Protein AF-A0A2V8QBK8-F1 (afdb_monomer_lite)

pLDDT: mean 81.09, std 15.2, range [35.91, 97.88]

Sequence (188 aa):
MCRGRRRTEVSLLIQENKNLERNARGNDPAGTRDPNLDTVDGRSAALEKSAQSAQKSPSKTVDSFAYAAKIHNASKQVIEIVFWEYQFIDTANPTNVTRRQFLCGVNLKPDKDKELQAFSLSGPTDSVGAASLATSASPFQEKVVINRVEFADGKSWMRKDWNAGEIKTAYQRAMATPWSPNEMCRAL

Radius of gyration: 31.24 Å; chains: 1; bounding box: 76×77×63 Å

Foldseek 3Di:
DDDPPDPPVVVVVVVVVVVVVVVVVVPDPPPDDDVCCVDPVNVVVVVVVVVVVVVP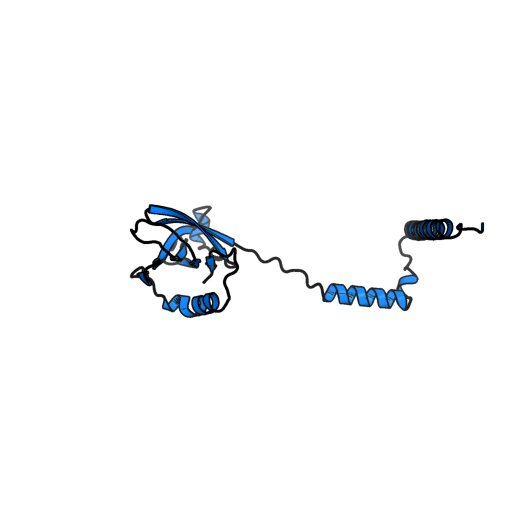DPPPDQDKDKDKDKDFAQDQFWWQKWKKWKWWAQPVHRVDIDIWIKIFGDGAHHGDIDMDMEMDSDDPDPDHDPVLVVPDPRRTDIDMGTAKIATPVRDMDGDPPDDCVVCVVVVVVVVVDDADPPHGMDID

Secondary structure (DSSP, 8-state):
-----SSHHHHHHHHHHHHHHHHHHHSSPTT---GGGGSHHHHHHHHHHHHHHHHS--------EEEEEEEE--SSS-EEEEEEEEEEEESS-TT-EEEEEEEEEEEE-TT-EEEEEEEES--S-S---HHHHTT-S--EEEEEEEEEEEETTS-EEE-TT--GGGGHHHHHHHHHSPPPTT--EEE-

Structure (mmCIF, N/CA/C/O backbone):
data_AF-A0A2V8QBK8-F1
#
_entry.id   AF-A0A2V8QBK8-F1
#
loop_
_atom_site.group_PDB
_atom_site.id
_atom_site.type_symbol
_atom_site.label_atom_id
_atom_site.label_alt_id
_atom_site.label_comp_id
_atom_site.label_asym_id
_atom_site.label_entity_id
_atom_site.label_seq_id
_atom_site.pdbx_PDB_ins_code
_atom_site.Cartn_x
_atom_site.Cartn_y
_atom_site.Cartn_z
_atom_site.occupancy
_atom_site.B_iso_or_equiv
_atom_site.auth_seq_id
_atom_site.auth_comp_id
_atom_site.auth_asym_id
_atom_site.auth_atom_id
_atom_site.pdbx_PDB_model_num
ATOM 1 N N . MET A 1 1 ? 59.254 -54.120 -5.694 1.00 39.06 1 MET A N 1
ATOM 2 C CA . MET A 1 1 ? 59.525 -52.688 -5.966 1.00 39.06 1 MET A CA 1
ATOM 3 C C . MET A 1 1 ? 59.459 -52.444 -7.474 1.00 39.06 1 MET A C 1
ATOM 5 O O . MET A 1 1 ? 60.426 -52.742 -8.157 1.00 39.06 1 MET A O 1
ATOM 9 N N . CYS A 1 2 ? 58.340 -51.939 -8.015 1.00 35.91 2 CYS A N 1
ATOM 10 C CA . CYS A 1 2 ? 58.253 -51.507 -9.420 1.00 35.91 2 CYS A CA 1
ATOM 11 C C . CYS A 1 2 ? 57.413 -50.222 -9.572 1.00 35.91 2 CYS A C 1
ATOM 13 O O . CYS A 1 2 ? 56.202 -50.233 -9.401 1.00 35.91 2 CYS A O 1
ATOM 15 N N . ARG A 1 3 ? 58.123 -49.133 -9.905 1.00 38.44 3 ARG A N 1
ATOM 16 C CA . ARG A 1 3 ? 57.783 -47.975 -10.763 1.00 38.44 3 ARG A CA 1
ATOM 17 C C . ARG A 1 3 ? 56.346 -47.410 -10.755 1.00 38.44 3 ARG A C 1
ATOM 19 O O . ARG A 1 3 ? 55.524 -47.769 -11.590 1.00 38.44 3 ARG A O 1
ATOM 26 N N . GLY A 1 4 ? 56.148 -46.347 -9.970 1.00 47.47 4 GLY A N 1
ATOM 27 C CA . GLY A 1 4 ? 55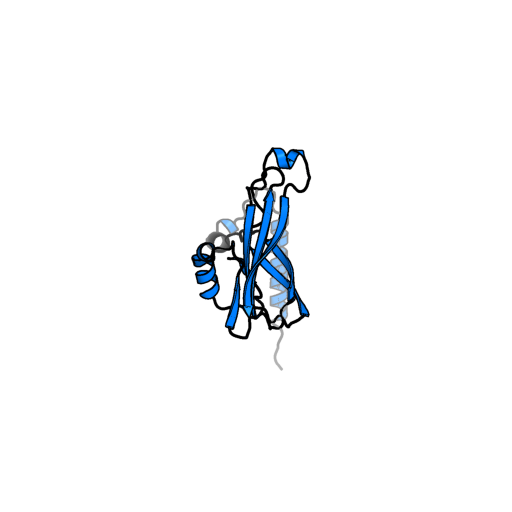.075 -45.351 -10.121 1.00 47.47 4 GLY A CA 1
ATOM 28 C C . GLY A 1 4 ? 55.598 -44.003 -10.642 1.00 47.47 4 GLY A C 1
ATOM 29 O O . GLY A 1 4 ? 55.629 -43.028 -9.902 1.00 47.47 4 GLY A O 1
ATOM 30 N N . ARG A 1 5 ? 56.048 -43.935 -11.903 1.00 48.62 5 ARG A N 1
ATOM 31 C CA . ARG A 1 5 ? 56.626 -42.710 -12.499 1.00 48.62 5 ARG A CA 1
ATOM 32 C C . ARG A 1 5 ? 56.102 -42.482 -13.926 1.00 48.62 5 ARG A C 1
ATOM 34 O O . ARG A 1 5 ? 56.851 -42.604 -14.880 1.00 48.62 5 ARG A O 1
ATOM 41 N N . ARG A 1 6 ? 54.785 -42.275 -14.079 1.00 49.22 6 ARG A N 1
ATOM 42 C CA . ARG A 1 6 ? 54.147 -41.988 -15.389 1.00 49.22 6 ARG A CA 1
ATOM 43 C C . ARG A 1 6 ? 53.006 -40.953 -15.381 1.00 49.22 6 ARG A C 1
ATOM 45 O O . ARG A 1 6 ? 52.521 -40.611 -16.449 1.00 49.22 6 ARG A O 1
ATOM 52 N N . ARG A 1 7 ? 52.561 -40.434 -14.225 1.00 46.03 7 ARG A N 1
ATOM 53 C CA . ARG A 1 7 ? 51.452 -39.446 -14.168 1.00 46.03 7 ARG A CA 1
ATOM 54 C C . ARG A 1 7 ? 51.896 -37.982 -14.253 1.00 46.03 7 ARG A C 1
ATOM 56 O O . ARG A 1 7 ? 51.128 -37.159 -14.733 1.00 46.03 7 ARG A O 1
ATOM 63 N N . THR A 1 8 ? 53.108 -37.653 -13.816 1.00 45.94 8 THR A N 1
ATOM 64 C CA . THR A 1 8 ? 53.562 -36.256 -13.697 1.00 45.94 8 THR A CA 1
ATOM 65 C C . THR A 1 8 ? 54.050 -35.665 -15.024 1.00 45.94 8 THR A C 1
ATOM 67 O O . THR A 1 8 ? 53.779 -34.504 -15.303 1.00 45.94 8 THR A O 1
ATOM 70 N N . GLU A 1 9 ? 54.693 -36.468 -15.879 1.00 46.28 9 GLU A N 1
ATOM 71 C CA . GLU A 1 9 ? 55.182 -36.019 -17.197 1.00 46.28 9 GLU A CA 1
ATOM 72 C C . GLU A 1 9 ? 54.034 -35.687 -18.160 1.00 46.28 9 GLU A C 1
ATOM 74 O O . GLU A 1 9 ? 54.078 -34.673 -18.847 1.00 46.28 9 GLU A O 1
ATOM 79 N N . VAL A 1 10 ? 52.954 -36.477 -18.154 1.00 52.19 10 VAL A N 1
ATOM 80 C CA . VAL A 1 10 ? 51.800 -36.260 -19.046 1.00 52.19 10 VAL A CA 1
ATOM 81 C C . VAL A 1 10 ? 51.081 -34.941 -18.729 1.00 52.19 10 VAL A C 1
ATOM 83 O O . VAL A 1 10 ? 50.635 -34.249 -19.638 1.00 52.19 10 VAL A O 1
ATOM 86 N N . SER A 1 11 ? 50.999 -34.551 -17.453 1.00 53.44 11 SER A N 1
ATOM 87 C CA . SER A 1 11 ? 50.337 -33.303 -17.045 1.00 53.44 11 SER A CA 1
ATOM 88 C C . SER A 1 11 ? 51.126 -32.052 -17.443 1.00 53.44 11 SER A C 1
ATOM 90 O O . SER A 1 11 ? 50.515 -31.053 -17.819 1.00 53.44 11 SER A O 1
ATOM 92 N N . LEU A 1 12 ? 52.461 -32.103 -17.375 1.00 53.47 12 LEU A N 1
ATOM 93 C CA . LEU A 1 12 ? 53.329 -31.000 -17.798 1.00 53.47 12 LEU A CA 1
ATOM 94 C C . LEU A 1 12 ? 53.314 -30.839 -19.321 1.00 53.47 12 LEU A C 1
ATOM 96 O O . LEU A 1 12 ? 53.123 -29.725 -19.800 1.00 53.47 12 LEU A O 1
ATOM 100 N N . LEU A 1 13 ? 53.361 -31.950 -20.065 1.00 55.16 13 LEU A N 1
ATOM 101 C CA . LEU A 1 13 ? 53.233 -31.947 -21.527 1.00 55.16 13 LEU A CA 1
ATOM 102 C C . LEU A 1 13 ? 51.897 -31.340 -21.991 1.00 55.16 13 LEU A C 1
ATOM 104 O O . LEU A 1 13 ? 51.859 -30.560 -22.939 1.00 55.16 13 LEU A O 1
ATOM 108 N N . ILE A 1 14 ? 50.789 -31.635 -21.301 1.00 57.47 14 ILE A N 1
ATOM 109 C CA . ILE A 1 14 ? 49.473 -31.046 -21.611 1.00 57.47 14 ILE A CA 1
ATOM 110 C C . ILE A 1 14 ? 49.455 -29.532 -21.349 1.00 57.47 14 ILE A C 1
ATOM 112 O O . ILE A 1 14 ? 48.787 -28.785 -22.066 1.00 57.47 14 ILE A O 1
ATOM 116 N N . GLN A 1 15 ? 50.154 -29.064 -20.317 1.00 59.34 15 GLN A N 1
ATOM 117 C CA . GLN A 1 15 ? 50.165 -27.655 -19.934 1.00 59.34 15 GLN A CA 1
ATOM 118 C C . GLN A 1 15 ? 51.098 -26.825 -20.830 1.00 59.34 15 GLN A C 1
ATOM 120 O O . GLN A 1 15 ? 50.724 -25.726 -21.239 1.00 59.34 15 GLN A O 1
ATOM 125 N N . GLU A 1 16 ? 52.253 -27.373 -21.213 1.00 58.59 16 GLU A N 1
ATOM 126 C CA . GLU A 1 16 ? 53.153 -26.781 -22.210 1.00 58.59 16 GLU A CA 1
ATOM 127 C C . GLU A 1 16 ? 52.500 -26.701 -23.594 1.00 58.59 16 GLU A C 1
ATOM 129 O O . GLU A 1 16 ? 52.534 -25.637 -24.211 1.00 58.59 16 GLU A O 1
ATOM 134 N N . ASN A 1 17 ? 51.806 -27.755 -24.039 1.00 62.12 17 ASN A N 1
ATOM 135 C CA . ASN A 1 17 ? 51.078 -27.745 -25.314 1.00 62.12 17 ASN A CA 1
ATOM 136 C C . ASN A 1 17 ? 49.980 -26.669 -25.347 1.00 62.12 17 ASN A C 1
ATOM 138 O O . ASN A 1 17 ? 49.861 -25.928 -26.321 1.00 62.12 17 ASN A O 1
ATOM 142 N N . LYS A 1 18 ? 49.228 -26.499 -24.251 1.00 59.69 18 LYS A N 1
ATOM 143 C CA . LYS A 1 18 ? 48.214 -25.433 -24.133 1.00 59.69 18 LYS A CA 1
ATOM 144 C C . LYS A 1 18 ? 48.815 -24.027 -24.182 1.00 59.69 18 LYS A C 1
ATOM 146 O O . LYS A 1 18 ? 48.176 -23.106 -24.691 1.00 59.69 18 LYS A O 1
ATOM 151 N N . ASN A 1 19 ? 50.017 -23.848 -23.639 1.00 65.31 19 ASN A N 1
ATOM 152 C CA . ASN A 1 19 ? 50.718 -22.567 -23.668 1.00 65.31 19 ASN A CA 1
ATOM 153 C C . ASN A 1 19 ? 51.293 -22.272 -25.063 1.00 65.31 19 ASN A C 1
ATOM 155 O O . ASN A 1 19 ? 51.196 -21.138 -25.527 1.00 65.31 19 ASN A O 1
ATOM 159 N N . LEU A 1 20 ? 51.812 -23.289 -25.759 1.00 61.25 20 LEU A N 1
ATOM 160 C CA . LEU A 1 20 ? 52.266 -23.196 -27.151 1.00 61.25 20 LEU A CA 1
ATOM 161 C C . LEU A 1 20 ? 51.132 -22.795 -28.098 1.00 61.25 20 LEU A C 1
ATOM 163 O O . LEU A 1 20 ? 51.283 -21.846 -28.863 1.00 61.25 20 LEU A O 1
ATOM 167 N N . GLU A 1 21 ? 49.972 -23.443 -27.995 1.00 61.94 21 GLU A N 1
ATOM 168 C CA . GLU A 1 21 ? 48.800 -23.104 -28.810 1.00 61.94 21 GLU A CA 1
ATOM 169 C C . GLU A 1 21 ? 48.289 -21.682 -28.548 1.00 61.94 21 GLU A C 1
ATOM 171 O O . GLU A 1 21 ? 47.834 -21.000 -29.466 1.00 61.94 21 GLU A O 1
ATOM 176 N N . ARG A 1 22 ? 48.358 -21.212 -27.296 1.00 61.47 22 ARG A N 1
ATOM 177 C CA . ARG A 1 22 ? 47.945 -19.851 -26.929 1.00 61.47 22 ARG A CA 1
ATOM 178 C C . ARG A 1 22 ? 48.927 -18.800 -27.457 1.00 61.47 22 ARG A C 1
ATOM 180 O O . ARG A 1 22 ? 48.489 -17.758 -27.934 1.00 61.47 22 ARG A O 1
ATOM 187 N N . ASN A 1 23 ? 50.226 -19.091 -27.410 1.00 64.19 23 ASN A N 1
ATOM 188 C CA . ASN A 1 23 ? 51.272 -18.221 -27.949 1.00 64.19 23 ASN A CA 1
ATOM 189 C C . ASN A 1 23 ? 51.265 -18.186 -29.486 1.00 64.19 23 ASN A C 1
ATOM 191 O O . ASN A 1 23 ? 51.548 -17.139 -30.060 1.00 64.19 23 ASN A O 1
ATOM 195 N N . ALA A 1 24 ? 50.899 -19.286 -30.153 1.00 61.47 24 ALA A N 1
ATOM 196 C CA . ALA A 1 24 ? 50.725 -19.321 -31.605 1.00 61.47 24 ALA A CA 1
ATOM 197 C C . ALA A 1 24 ? 49.591 -18.383 -32.058 1.00 61.47 24 ALA A C 1
ATOM 199 O O . ALA A 1 24 ? 49.820 -17.523 -32.900 1.00 61.47 24 ALA A O 1
ATOM 200 N N . ARG A 1 25 ? 48.424 -18.439 -31.397 1.00 60.84 25 ARG A N 1
ATOM 201 C CA . ARG A 1 25 ? 47.282 -17.543 -31.685 1.00 60.84 25 ARG A CA 1
ATOM 202 C C . ARG A 1 25 ? 47.579 -16.063 -31.429 1.00 60.84 25 ARG A C 1
ATOM 204 O O . ARG A 1 25 ? 46.962 -15.199 -32.038 1.00 60.84 25 ARG A O 1
ATOM 211 N N . GLY A 1 26 ? 48.488 -15.760 -30.499 1.00 60.41 26 GLY A N 1
ATOM 212 C CA . GLY A 1 26 ? 48.906 -14.387 -30.197 1.00 60.41 26 GLY A CA 1
ATOM 213 C C . GLY A 1 26 ? 49.838 -13.774 -31.246 1.00 60.41 26 GLY A C 1
ATOM 214 O O . GLY A 1 26 ? 49.946 -12.553 -31.307 1.00 60.41 26 GLY A O 1
ATOM 215 N N . ASN A 1 27 ? 50.486 -14.608 -32.064 1.00 61.78 27 ASN A N 1
ATOM 216 C CA . ASN A 1 27 ? 51.440 -14.193 -33.094 1.00 61.78 27 ASN A CA 1
ATOM 217 C C . ASN A 1 27 ? 50.878 -14.299 -34.521 1.00 61.78 27 ASN A C 1
ATOM 219 O O . ASN A 1 27 ? 51.603 -14.02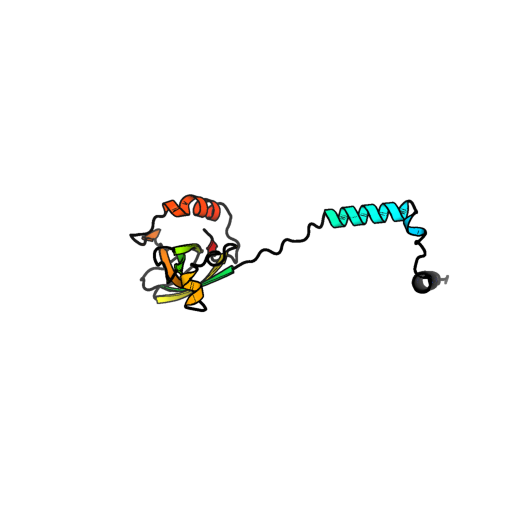3 -35.478 1.00 61.78 27 ASN A O 1
ATOM 223 N N . ASP A 1 28 ? 49.610 -14.687 -34.678 1.00 60.72 28 ASP A N 1
ATOM 224 C CA . ASP A 1 28 ? 48.972 -14.739 -35.989 1.00 60.72 28 ASP A CA 1
ATOM 225 C C . ASP A 1 28 ? 48.779 -13.316 -36.550 1.00 60.72 28 ASP A C 1
ATOM 227 O O . ASP A 1 28 ? 48.283 -12.426 -35.848 1.00 60.72 28 ASP A O 1
ATOM 231 N N . PRO A 1 29 ? 49.150 -13.064 -37.819 1.00 64.94 29 PRO A N 1
ATOM 232 C CA . PRO A 1 29 ? 48.964 -11.760 -38.430 1.00 64.94 29 PRO A CA 1
ATOM 233 C C . PRO A 1 29 ? 47.470 -11.431 -38.538 1.00 64.94 29 PRO A C 1
ATOM 235 O O . PRO A 1 29 ? 46.644 -12.281 -38.897 1.00 64.94 29 PRO A O 1
ATOM 238 N N . ALA A 1 30 ? 47.129 -10.176 -38.236 1.00 58.34 30 ALA A N 1
ATOM 239 C CA . ALA A 1 30 ? 45.759 -9.681 -38.277 1.00 58.34 30 ALA A CA 1
ATOM 240 C C . ALA A 1 30 ? 45.122 -9.953 -39.654 1.00 58.34 30 ALA A C 1
ATOM 242 O O . ALA A 1 30 ? 45.622 -9.491 -40.677 1.00 58.34 30 ALA A O 1
ATOM 243 N N . GLY A 1 31 ? 44.018 -10.708 -39.668 1.00 62.47 31 GLY A N 1
ATOM 244 C CA . GLY A 1 31 ? 43.276 -11.073 -40.884 1.00 62.47 31 GLY A CA 1
ATOM 245 C C . GLY A 1 31 ? 43.331 -12.556 -41.267 1.00 62.47 31 GLY A C 1
ATOM 246 O O . GLY A 1 31 ? 42.598 -12.970 -42.164 1.00 62.47 31 GLY A O 1
ATOM 247 N N . THR A 1 32 ? 44.132 -13.376 -40.581 1.00 67.25 32 THR A N 1
ATOM 248 C CA . THR A 1 32 ? 44.172 -14.827 -40.829 1.00 67.25 32 THR A CA 1
ATOM 249 C C . THR A 1 32 ? 42.961 -15.509 -40.188 1.00 67.25 32 THR A C 1
ATOM 251 O O . THR A 1 32 ? 42.731 -15.398 -38.985 1.00 67.25 32 THR A O 1
ATOM 254 N N . ARG A 1 33 ? 42.146 -16.192 -40.999 1.00 66.44 33 ARG A N 1
ATOM 255 C CA . ARG A 1 33 ? 40.974 -16.951 -40.537 1.00 66.44 33 ARG A CA 1
ATOM 256 C C . ARG A 1 33 ? 41.442 -18.223 -39.827 1.00 66.44 33 ARG A C 1
ATOM 258 O O . ARG A 1 33 ? 42.184 -18.999 -40.420 1.00 66.44 33 ARG A O 1
ATOM 265 N N . ASP A 1 34 ? 41.001 -18.433 -38.586 1.00 66.94 34 ASP A N 1
ATOM 266 C CA . ASP A 1 34 ? 41.361 -19.619 -37.796 1.00 66.94 34 ASP A CA 1
ATOM 267 C C . ASP A 1 34 ? 40.836 -20.895 -38.490 1.00 66.94 34 ASP A C 1
ATOM 269 O O . ASP A 1 34 ? 39.617 -21.063 -38.609 1.00 66.94 34 ASP A O 1
ATOM 273 N N . PRO A 1 35 ? 41.718 -21.802 -38.950 1.00 68.88 35 PRO A N 1
ATOM 274 C CA . PRO A 1 35 ? 41.317 -23.011 -39.665 1.00 68.88 35 PRO A CA 1
ATOM 275 C C . PRO A 1 35 ? 40.473 -23.960 -38.803 1.00 68.88 35 PRO A C 1
ATOM 277 O O . PRO A 1 35 ? 39.700 -24.752 -39.345 1.00 68.88 35 PRO A O 1
ATOM 280 N N . ASN A 1 36 ? 40.536 -23.854 -37.470 1.00 69.50 36 ASN A N 1
ATOM 281 C CA . ASN A 1 36 ? 39.700 -24.656 -36.578 1.00 69.50 36 ASN A CA 1
ATOM 282 C C . ASN A 1 36 ? 38.220 -24.271 -36.657 1.00 69.50 36 ASN A C 1
ATOM 284 O O . ASN A 1 36 ? 37.370 -25.108 -36.360 1.00 69.50 36 ASN A O 1
ATOM 288 N N . LEU A 1 37 ? 37.888 -23.055 -37.108 1.00 66.56 37 LEU A N 1
ATOM 289 C CA . LEU A 1 37 ? 36.501 -22.614 -37.298 1.00 66.56 37 LEU A CA 1
ATOM 290 C C . LEU A 1 37 ? 35.806 -23.316 -38.473 1.00 66.56 37 LEU A C 1
ATOM 292 O O . LEU A 1 37 ? 34.578 -23.391 -38.500 1.00 66.56 37 LEU A O 1
ATOM 296 N N . ASP A 1 38 ? 36.570 -23.843 -39.432 1.00 75.38 38 ASP A N 1
ATOM 297 C CA . ASP A 1 38 ? 36.034 -24.528 -40.611 1.00 75.38 38 ASP A CA 1
ATOM 298 C C . ASP A 1 38 ? 35.979 -26.059 -40.455 1.00 75.38 38 ASP A C 1
ATOM 300 O O . ASP A 1 38 ? 35.411 -26.745 -41.308 1.00 75.38 38 ASP A O 1
ATOM 304 N N . THR A 1 39 ? 36.484 -26.594 -39.339 1.00 81.38 39 THR A N 1
ATOM 305 C CA . THR A 1 39 ? 36.343 -28.013 -38.980 1.00 81.38 39 THR A CA 1
ATOM 306 C C . THR A 1 39 ? 34.907 -28.352 -38.567 1.00 81.38 39 THR A C 1
ATOM 308 O O . THR A 1 39 ? 34.150 -27.495 -38.103 1.00 81.38 39 THR A O 1
ATOM 311 N N . VAL A 1 40 ? 34.516 -29.624 -38.710 1.00 79.69 40 VAL A N 1
ATOM 312 C CA . VAL A 1 40 ? 33.200 -30.117 -38.256 1.00 79.69 40 VAL A CA 1
ATOM 313 C C . VAL A 1 40 ? 33.014 -29.864 -36.758 1.00 79.69 40 VAL A C 1
ATOM 315 O O . VAL A 1 40 ? 31.946 -29.413 -36.341 1.00 79.69 40 VAL A O 1
ATOM 318 N N . ASP A 1 41 ? 34.067 -30.068 -35.969 1.00 81.81 41 ASP A N 1
ATOM 319 C CA . ASP A 1 41 ? 34.051 -29.846 -34.523 1.00 81.81 41 ASP A CA 1
ATOM 320 C C . ASP A 1 41 ? 33.918 -28.358 -34.178 1.00 81.81 41 ASP A C 1
ATOM 322 O O . ASP A 1 41 ? 33.097 -27.991 -33.339 1.00 81.81 41 ASP A O 1
ATOM 326 N N . GLY A 1 42 ? 34.645 -27.475 -34.873 1.00 81.50 42 GLY A N 1
ATOM 327 C CA . GLY A 1 42 ? 34.541 -26.025 -34.683 1.00 81.50 42 GLY A CA 1
ATOM 328 C C . GLY A 1 42 ? 33.160 -25.474 -35.033 1.00 81.50 42 GLY A C 1
ATOM 329 O O . GLY A 1 42 ? 32.609 -24.654 -34.295 1.00 81.50 42 GLY A O 1
ATOM 330 N N . ARG A 1 43 ? 32.548 -25.980 -36.110 1.00 81.25 43 ARG A N 1
ATOM 331 C CA . ARG A 1 43 ? 31.172 -25.628 -36.493 1.00 81.25 43 ARG A CA 1
ATOM 332 C C . ARG A 1 43 ? 30.153 -26.145 -35.484 1.00 81.25 43 ARG A C 1
ATOM 334 O O . ARG A 1 43 ? 29.250 -25.400 -35.110 1.00 81.25 43 ARG A O 1
ATOM 341 N N . SER A 1 44 ? 30.320 -27.379 -35.012 1.00 84.25 44 SER A N 1
ATOM 342 C CA . SER A 1 44 ? 29.446 -27.983 -33.998 1.00 84.25 44 SER A CA 1
ATOM 343 C C . SER A 1 44 ? 29.517 -27.218 -32.675 1.00 84.25 44 SER A C 1
ATOM 345 O O . SER A 1 44 ? 28.483 -26.868 -32.112 1.00 84.25 44 SER A O 1
ATOM 347 N N . ALA A 1 45 ? 30.722 -26.847 -32.233 1.00 84.31 45 ALA A N 1
ATOM 348 C CA . ALA A 1 45 ? 30.924 -26.032 -31.038 1.00 84.31 45 ALA A CA 1
ATOM 349 C C . ALA A 1 45 ? 30.334 -24.617 -31.181 1.00 84.31 45 ALA A C 1
ATOM 351 O O . ALA A 1 45 ? 29.768 -24.080 -30.227 1.00 84.31 45 ALA A O 1
ATOM 352 N N . ALA A 1 46 ? 30.427 -24.005 -32.366 1.00 83.06 46 ALA A N 1
ATOM 353 C CA . ALA A 1 46 ? 29.801 -22.712 -32.637 1.00 83.06 46 ALA A CA 1
ATOM 354 C C . ALA A 1 46 ? 28.266 -22.799 -32.596 1.00 83.06 46 ALA A C 1
ATOM 356 O O . ALA A 1 46 ? 27.627 -21.964 -31.956 1.00 83.06 46 ALA A O 1
ATOM 357 N N . LEU A 1 47 ? 27.682 -23.834 -33.210 1.00 85.44 47 LEU A N 1
ATOM 358 C CA . LEU A 1 47 ? 26.245 -24.123 -33.166 1.00 85.44 47 LEU A CA 1
ATOM 359 C C . LEU A 1 47 ? 25.753 -24.360 -31.736 1.00 85.44 47 LEU A C 1
ATOM 361 O O . LEU A 1 47 ? 24.741 -23.787 -31.335 1.00 85.44 47 LEU A O 1
ATOM 365 N N . GLU A 1 48 ? 26.482 -25.146 -30.946 1.00 85.81 48 GLU A N 1
ATOM 366 C CA . GLU A 1 48 ? 26.141 -25.401 -29.548 1.00 85.81 48 GLU A CA 1
ATOM 367 C C . GLU A 1 48 ? 26.235 -24.124 -28.706 1.00 85.81 48 GLU A C 1
ATOM 369 O O . GLU A 1 48 ? 25.322 -23.820 -27.939 1.00 85.81 48 GLU A O 1
ATOM 374 N N . LYS A 1 49 ? 27.279 -23.311 -28.899 1.00 84.75 49 LYS A N 1
ATOM 375 C CA . LYS A 1 49 ? 27.402 -22.002 -28.247 1.00 84.75 49 LYS A CA 1
ATOM 376 C C . LYS A 1 49 ? 26.238 -21.080 -28.614 1.00 84.75 49 LYS A C 1
ATOM 378 O O . LYS A 1 49 ? 25.689 -20.421 -27.730 1.00 84.75 49 LYS A O 1
ATOM 383 N N . SER A 1 50 ? 25.831 -21.054 -29.883 1.00 82.19 50 SER A N 1
ATOM 384 C CA . SER A 1 50 ? 24.657 -20.307 -30.341 1.00 82.19 50 SER A CA 1
ATOM 385 C C . SER A 1 50 ? 23.371 -20.825 -29.692 1.00 82.19 50 SER A C 1
ATOM 387 O O . SER A 1 50 ? 22.606 -20.020 -29.163 1.00 82.19 50 SER A O 1
ATOM 389 N N . ALA A 1 51 ? 23.161 -22.142 -29.631 1.00 85.94 51 ALA A N 1
ATOM 390 C CA . ALA A 1 51 ? 22.003 -22.751 -28.974 1.00 85.94 51 ALA A CA 1
ATOM 391 C C . ALA A 1 51 ? 21.961 -22.443 -27.466 1.00 85.94 51 ALA A C 1
ATOM 393 O O . ALA A 1 51 ? 20.930 -22.014 -26.949 1.00 85.94 51 ALA A O 1
ATOM 394 N N . GLN A 1 52 ? 23.096 -22.562 -26.771 1.00 79.94 52 GLN A N 1
ATOM 395 C CA . GLN A 1 52 ? 23.229 -22.199 -25.358 1.00 79.94 52 GLN A CA 1
ATOM 396 C C . GLN A 1 52 ? 22.982 -20.701 -25.128 1.00 79.94 52 GLN A C 1
ATOM 398 O O . GLN A 1 52 ? 22.366 -20.321 -24.133 1.00 79.94 52 GLN A O 1
ATOM 403 N N . SER A 1 53 ? 23.443 -19.835 -26.035 1.00 75.94 53 SER A N 1
ATOM 404 C CA . SER A 1 53 ? 23.192 -18.391 -25.951 1.00 75.94 53 SER A CA 1
ATOM 405 C C . SER A 1 53 ? 21.733 -18.025 -26.237 1.00 75.94 53 SER A C 1
ATOM 407 O O . SER A 1 53 ? 21.210 -17.118 -25.604 1.00 75.94 53 SER A O 1
ATOM 409 N N . ALA A 1 54 ? 21.047 -18.767 -27.112 1.00 75.56 54 ALA A N 1
ATOM 410 C CA . ALA A 1 54 ? 19.625 -18.577 -27.387 1.00 75.56 54 ALA A CA 1
ATOM 411 C C . ALA A 1 54 ? 18.742 -19.054 -26.221 1.00 75.56 54 ALA A C 1
ATOM 413 O O . ALA A 1 54 ? 17.739 -18.419 -25.899 1.00 75.56 54 ALA A O 1
ATOM 414 N N . GLN A 1 55 ? 19.133 -20.138 -25.542 1.00 75.00 55 GLN A N 1
ATOM 415 C CA . GLN A 1 55 ? 18.472 -20.595 -24.313 1.00 75.00 55 GLN A CA 1
ATOM 416 C C . GLN A 1 55 ? 18.663 -19.609 -23.153 1.00 75.00 55 GLN A C 1
ATOM 418 O O . GLN A 1 55 ? 17.776 -19.449 -22.315 1.00 75.00 55 GLN A O 1
ATOM 423 N N . LYS A 1 56 ? 19.795 -18.900 -23.121 1.00 68.06 56 LYS A N 1
ATOM 424 C CA . LYS A 1 56 ? 20.051 -17.789 -22.199 1.00 68.06 56 LYS A CA 1
ATOM 425 C C . LYS A 1 56 ? 19.428 -16.509 -22.746 1.00 68.06 56 LYS A C 1
ATOM 427 O O . LYS A 1 56 ? 20.130 -15.580 -23.138 1.00 68.06 56 LYS A O 1
ATOM 432 N N . SER A 1 57 ? 18.097 -16.455 -22.751 1.00 62.56 57 SER A N 1
ATOM 433 C CA . SER A 1 57 ? 17.398 -15.182 -22.950 1.00 62.56 57 SER A CA 1
ATOM 434 C C . SER A 1 57 ? 17.987 -14.157 -21.970 1.00 62.56 57 SER A C 1
ATOM 436 O O . SER A 1 57 ? 18.087 -14.482 -20.782 1.00 62.56 57 SER A O 1
ATOM 438 N N . PRO A 1 58 ? 18.421 -12.963 -22.420 1.00 65.06 58 PRO A N 1
ATOM 439 C CA . PRO A 1 58 ? 18.934 -11.955 -21.504 1.00 65.06 58 PRO A CA 1
ATOM 440 C C . PRO A 1 58 ? 17.846 -11.686 -20.467 1.00 65.06 58 PRO A C 1
ATOM 442 O O . PRO A 1 58 ? 16.696 -11.420 -20.825 1.00 65.06 58 PRO A O 1
ATOM 445 N N . SER A 1 59 ? 18.188 -11.830 -19.186 1.00 68.31 59 SER A N 1
ATOM 446 C CA . SER A 1 59 ? 17.269 -11.517 -18.098 1.00 68.31 59 SER A CA 1
ATOM 447 C C . SER A 1 59 ? 16.817 -10.076 -18.290 1.00 68.31 59 SER A C 1
ATOM 449 O O . SER A 1 59 ? 17.639 -9.162 -18.210 1.00 68.31 59 SER A O 1
ATOM 451 N N . LYS A 1 60 ? 15.535 -9.865 -18.600 1.00 73.38 60 LYS A N 1
ATOM 452 C CA . LYS A 1 60 ? 14.984 -8.514 -18.640 1.00 73.38 60 LYS A CA 1
ATOM 453 C C . LYS A 1 60 ? 15.107 -7.951 -17.232 1.00 73.38 60 LYS A C 1
ATOM 455 O O . LYS A 1 60 ? 14.537 -8.517 -16.302 1.00 73.38 60 LYS A O 1
ATOM 460 N N . THR A 1 61 ? 15.871 -6.878 -17.078 1.00 76.94 61 THR A N 1
ATOM 461 C CA . THR A 1 61 ? 15.855 -6.090 -15.850 1.00 76.94 61 THR A CA 1
ATOM 462 C C . THR A 1 61 ? 14.438 -5.555 -15.693 1.00 76.94 61 THR A C 1
ATOM 464 O O . THR A 1 61 ? 13.932 -4.884 -16.592 1.00 76.94 61 THR A O 1
ATOM 467 N N . VAL A 1 62 ? 13.771 -5.935 -14.609 1.00 80.19 62 VAL A N 1
ATOM 468 C CA . VAL A 1 62 ? 12.453 -5.409 -14.259 1.00 80.19 62 VAL A CA 1
ATOM 469 C C . VAL A 1 62 ? 12.657 -4.503 -13.061 1.00 80.19 62 VAL A C 1
ATOM 471 O O . VAL A 1 62 ? 13.166 -4.955 -12.035 1.00 80.19 62 VAL A O 1
ATOM 474 N N . ASP A 1 63 ? 12.276 -3.239 -13.203 1.00 85.81 63 ASP A N 1
ATOM 475 C CA . ASP A 1 63 ? 12.304 -2.304 -12.089 1.00 85.81 63 ASP A CA 1
ATOM 476 C C . ASP A 1 63 ? 11.262 -2.715 -11.045 1.00 85.81 63 ASP A C 1
ATOM 478 O O . ASP A 1 63 ? 10.123 -3.070 -11.361 1.00 85.81 63 ASP A O 1
ATOM 482 N N . SER A 1 64 ? 11.672 -2.690 -9.781 1.00 87.62 64 SER A N 1
ATOM 483 C CA . SER A 1 64 ? 10.811 -2.992 -8.642 1.00 87.62 64 SER A CA 1
ATOM 484 C C . SER A 1 64 ? 10.821 -1.829 -7.668 1.00 87.62 64 SER A C 1
ATOM 486 O O . SER A 1 64 ? 11.878 -1.270 -7.374 1.00 87.62 64 SER A O 1
ATOM 488 N N . PHE A 1 65 ? 9.658 -1.522 -7.114 1.00 91.44 65 PHE A N 1
ATOM 489 C CA . PHE A 1 65 ? 9.453 -0.406 -6.207 1.00 91.44 65 PHE A CA 1
ATOM 490 C C . PHE A 1 65 ? 9.066 -0.927 -4.827 1.00 91.44 65 PHE A C 1
ATOM 492 O O . PHE A 1 65 ? 8.236 -1.832 -4.701 1.00 91.44 65 PHE A O 1
ATOM 499 N N . ALA A 1 66 ? 9.675 -0.349 -3.794 1.00 92.19 66 ALA A N 1
ATOM 500 C CA . ALA A 1 66 ? 9.367 -0.638 -2.403 1.00 92.19 66 ALA A CA 1
ATOM 501 C C . ALA A 1 66 ? 8.511 0.488 -1.815 1.00 92.19 66 ALA A C 1
ATOM 503 O O . ALA A 1 66 ? 8.860 1.661 -1.916 1.00 92.19 66 ALA A O 1
ATOM 504 N N . TYR A 1 67 ? 7.417 0.113 -1.166 1.00 94.12 67 TYR A N 1
ATOM 505 C CA . TYR A 1 67 ? 6.499 1.008 -0.476 1.00 94.12 67 TYR A CA 1
ATOM 506 C C . TYR A 1 67 ? 6.548 0.699 1.011 1.00 94.12 67 TYR A C 1
ATOM 508 O O . TYR A 1 67 ? 6.332 -0.449 1.395 1.00 94.12 67 TYR A O 1
ATOM 516 N N . ALA A 1 68 ? 6.814 1.708 1.838 1.00 94.31 68 ALA A N 1
ATOM 517 C CA . ALA A 1 68 ? 6.908 1.556 3.284 1.00 94.31 68 ALA A CA 1
ATOM 518 C C . ALA A 1 68 ? 5.909 2.468 4.008 1.00 94.31 68 ALA A C 1
ATOM 520 O O . ALA A 1 68 ? 5.688 3.611 3.604 1.00 94.31 68 ALA A O 1
ATOM 521 N N . ALA A 1 69 ? 5.309 1.959 5.082 1.00 95.06 69 ALA A N 1
ATOM 522 C CA . ALA A 1 69 ? 4.409 2.708 5.948 1.00 95.06 69 ALA A CA 1
ATOM 523 C C . ALA A 1 69 ? 4.550 2.255 7.404 1.00 95.06 69 ALA A C 1
ATOM 525 O O . ALA A 1 69 ? 4.511 1.062 7.700 1.00 95.06 69 ALA A O 1
ATOM 526 N N . LYS A 1 70 ? 4.647 3.207 8.335 1.00 96.31 70 LYS A N 1
ATOM 527 C CA . LYS A 1 70 ? 4.599 2.928 9.774 1.00 96.31 70 LYS A CA 1
ATOM 528 C C . LYS A 1 70 ? 3.158 3.049 10.270 1.00 96.31 70 LYS A C 1
ATOM 530 O O . LYS A 1 70 ? 2.568 4.122 10.182 1.00 96.31 70 LYS A O 1
ATOM 535 N N . ILE A 1 71 ? 2.603 1.962 10.800 1.00 95.69 71 ILE A N 1
ATOM 536 C CA . ILE A 1 71 ? 1.222 1.903 11.293 1.00 95.69 71 ILE A CA 1
ATOM 537 C C . ILE A 1 71 ? 1.215 1.715 12.806 1.00 95.69 71 ILE A C 1
ATOM 539 O O . ILE A 1 71 ? 1.869 0.813 13.324 1.00 95.69 71 ILE A O 1
ATOM 543 N N . HIS A 1 72 ? 0.432 2.547 13.490 1.00 96.94 72 HIS A N 1
ATOM 544 C CA . HIS A 1 72 ? 0.156 2.452 14.919 1.00 96.94 72 HIS A CA 1
ATOM 545 C C . HIS A 1 72 ? -1.232 1.843 15.158 1.00 96.94 72 HIS A C 1
ATOM 547 O O . HIS A 1 72 ? -2.227 2.313 14.600 1.00 96.94 72 HIS A O 1
ATOM 553 N N . ASN A 1 73 ? -1.322 0.818 16.005 1.00 97.12 73 ASN A N 1
ATOM 554 C CA . ASN A 1 73 ? -2.597 0.223 16.394 1.00 97.12 73 ASN A CA 1
ATOM 555 C C . ASN A 1 73 ? -3.204 0.937 17.608 1.00 97.12 73 ASN A C 1
ATOM 557 O O . ASN A 1 73 ? -2.984 0.536 18.746 1.00 97.12 73 ASN A O 1
ATOM 561 N N . ALA A 1 74 ? -4.051 1.931 17.348 1.00 95.62 74 ALA A N 1
ATOM 562 C CA . ALA A 1 74 ? -4.806 2.641 18.383 1.00 95.62 74 ALA A CA 1
ATOM 563 C C . ALA A 1 74 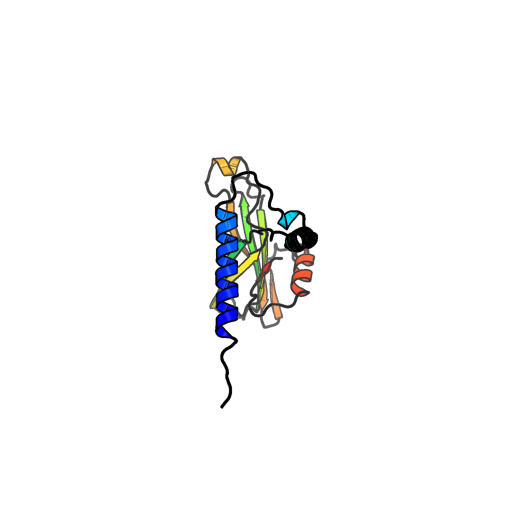? -6.014 1.851 18.941 1.00 95.62 74 ALA A C 1
ATOM 565 O O . ALA A 1 74 ? -6.770 2.361 19.769 1.00 95.62 74 ALA A O 1
ATOM 566 N N . SER A 1 75 ? -6.259 0.627 18.462 1.00 94.31 75 SER A N 1
ATOM 567 C CA . SER A 1 75 ? -7.367 -0.207 18.931 1.00 94.31 75 SER A CA 1
ATOM 568 C C . SER A 1 75 ? -6.975 -1.031 20.161 1.00 94.31 75 SER A C 1
ATOM 570 O O . SER A 1 75 ? -5.804 -1.178 20.502 1.00 94.31 75 SER A O 1
ATOM 572 N N . LYS A 1 76 ? -7.975 -1.629 20.816 1.00 95.56 76 LYS A N 1
ATOM 573 C CA . LYS A 1 76 ? -7.770 -2.564 21.936 1.00 95.56 76 LYS A CA 1
ATOM 574 C C . LYS A 1 76 ? -7.554 -4.014 21.484 1.00 95.56 76 LYS A C 1
ATOM 576 O O . LYS A 1 76 ? -7.431 -4.895 22.329 1.00 95.56 76 LYS A O 1
ATOM 581 N N . GLN A 1 77 ? -7.554 -4.277 20.179 1.00 96.12 77 GLN A N 1
ATOM 582 C CA . GLN A 1 77 ? -7.533 -5.622 19.605 1.00 96.12 77 GLN A CA 1
ATOM 583 C C . GLN A 1 77 ? -6.251 -5.858 18.809 1.00 96.12 77 GLN A C 1
ATOM 585 O O . GLN A 1 77 ? -5.632 -4.918 18.315 1.00 96.12 77 GLN A O 1
ATOM 590 N N . VAL A 1 78 ? -5.837 -7.120 18.691 1.00 97.50 78 VAL A N 1
ATOM 591 C CA . VAL A 1 78 ? -4.719 -7.491 17.815 1.00 97.50 78 VAL A CA 1
ATOM 592 C C . VAL A 1 78 ? -5.202 -7.414 16.370 1.00 97.50 78 VAL A C 1
ATOM 594 O O . VAL A 1 78 ? -6.221 -8.015 16.035 1.00 97.50 78 VAL A O 1
ATOM 597 N N . ILE A 1 79 ? -4.480 -6.673 15.532 1.00 97.69 79 ILE A N 1
ATOM 598 C CA . ILE A 1 79 ? -4.725 -6.628 14.089 1.00 97.69 79 ILE A CA 1
ATOM 599 C C . ILE A 1 79 ? -3.937 -7.761 13.436 1.00 97.69 79 ILE A C 1
ATOM 601 O O . ILE A 1 79 ? -2.729 -7.885 13.665 1.00 97.69 79 ILE A O 1
ATOM 605 N N . GLU A 1 80 ? -4.626 -8.550 12.616 1.00 95.56 80 GLU A N 1
ATOM 606 C CA . GLU A 1 80 ? -4.042 -9.664 11.868 1.00 95.56 80 GLU A CA 1
ATOM 607 C C . GLU A 1 80 ? -3.849 -9.340 10.392 1.00 95.56 80 GLU A C 1
ATOM 609 O O . GLU A 1 80 ? -2.872 -9.762 9.779 1.00 95.56 80 GLU A O 1
ATOM 614 N N . ILE A 1 81 ? -4.761 -8.568 9.806 1.00 95.12 81 ILE A N 1
ATOM 615 C CA . ILE A 1 81 ? -4.699 -8.222 8.389 1.00 95.12 81 ILE A CA 1
ATOM 616 C C . ILE A 1 81 ? -4.915 -6.725 8.221 1.00 95.12 81 ILE A C 1
ATOM 618 O O . ILE A 1 81 ? -5.828 -6.143 8.807 1.00 95.12 81 ILE A O 1
ATOM 622 N N . VAL A 1 82 ? -4.080 -6.102 7.393 1.00 96.75 82 VAL A N 1
ATOM 623 C CA . VAL A 1 82 ? -4.191 -4.690 7.023 1.00 96.75 82 VAL A CA 1
ATOM 624 C C . VAL A 1 82 ? -4.263 -4.563 5.510 1.00 96.75 82 VAL A C 1
ATOM 626 O O . VAL A 1 82 ? -3.350 -4.975 4.797 1.00 96.75 82 VAL A O 1
ATOM 629 N N . PHE A 1 83 ? -5.329 -3.929 5.034 1.00 96.50 83 PHE A N 1
ATOM 630 C CA . PHE A 1 83 ? -5.439 -3.402 3.684 1.00 96.50 83 PHE A CA 1
ATOM 631 C C . PHE A 1 83 ? -5.107 -1.920 3.729 1.00 96.50 83 PHE A C 1
ATOM 633 O O . PHE A 1 83 ? -5.778 -1.145 4.419 1.00 96.50 83 PHE A O 1
ATOM 640 N N . TRP A 1 84 ? -4.095 -1.514 2.982 1.00 96.25 84 TRP A N 1
ATOM 641 C CA . TRP A 1 84 ? -3.671 -0.124 2.925 1.00 96.25 84 TRP A CA 1
ATOM 642 C C . TRP A 1 84 ? -3.312 0.268 1.501 1.00 96.25 84 TRP A C 1
ATOM 644 O O . TRP A 1 84 ? -3.092 -0.584 0.641 1.00 96.25 84 TRP A O 1
AT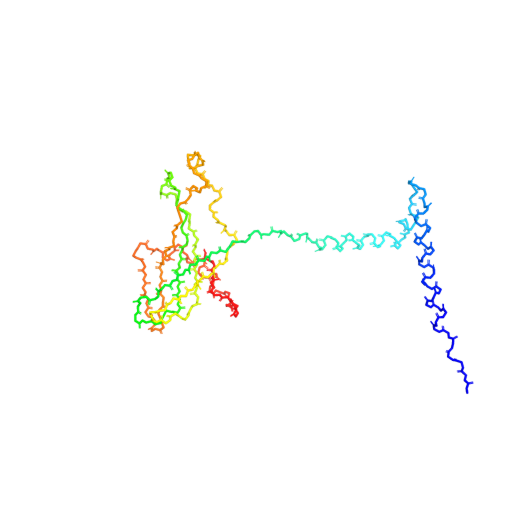OM 654 N N . GLU A 1 85 ? -3.295 1.566 1.243 1.00 94.75 85 GLU A N 1
ATOM 655 C CA . GLU A 1 85 ? -2.952 2.108 -0.057 1.00 94.75 85 GLU A CA 1
ATOM 656 C C . GLU A 1 85 ? -2.000 3.291 0.045 1.00 94.75 85 GLU A C 1
ATOM 658 O O . GLU A 1 85 ? -2.074 4.106 0.968 1.00 94.75 85 GLU A O 1
ATOM 663 N N . TYR A 1 86 ? -1.122 3.372 -0.947 1.00 94.44 86 TYR A N 1
ATOM 664 C CA . TYR A 1 86 ? -0.285 4.523 -1.231 1.00 94.44 86 TYR A CA 1
ATOM 665 C C . TYR A 1 86 ? -0.944 5.329 -2.352 1.00 94.44 86 TYR A C 1
ATOM 667 O O . TYR A 1 86 ? -1.192 4.799 -3.439 1.00 94.44 86 TYR A O 1
ATOM 675 N N . GLN A 1 87 ? -1.261 6.591 -2.086 1.00 93.12 87 GLN A N 1
ATOM 676 C CA . GLN A 1 87 ? -1.874 7.512 -3.035 1.00 93.12 87 GLN A CA 1
ATOM 677 C C . GLN A 1 87 ? -0.847 8.543 -3.499 1.00 93.12 87 GLN A C 1
ATOM 679 O O . GLN A 1 87 ? -0.209 9.200 -2.678 1.00 93.12 87 GLN A O 1
ATOM 684 N N . PHE A 1 88 ? -0.751 8.708 -4.814 1.00 91.25 88 PHE A N 1
ATOM 685 C CA . PHE A 1 88 ? -0.034 9.791 -5.476 1.00 91.25 88 PHE A CA 1
ATOM 686 C C . PHE A 1 88 ? -1.065 10.752 -6.054 1.00 91.25 88 PHE A C 1
ATOM 688 O O . PHE A 1 88 ? -1.822 10.378 -6.953 1.00 91.25 88 PHE A O 1
ATOM 695 N N . ILE A 1 89 ? -1.121 11.961 -5.507 1.00 89.62 89 ILE A N 1
ATOM 696 C CA . ILE A 1 89 ? -2.099 12.990 -5.858 1.00 89.62 89 ILE A CA 1
ATOM 697 C C . ILE A 1 89 ? -1.375 14.073 -6.652 1.00 89.62 89 ILE A C 1
ATOM 699 O O . ILE A 1 89 ? -0.413 14.657 -6.156 1.00 89.62 89 ILE A O 1
ATOM 703 N N . ASP A 1 90 ? -1.822 14.350 -7.875 1.00 85.50 90 ASP A N 1
ATOM 704 C CA . ASP A 1 90 ? -1.287 15.464 -8.663 1.00 85.50 90 ASP A CA 1
ATOM 705 C C . ASP A 1 90 ? -1.675 16.800 -8.014 1.00 85.50 90 ASP A C 1
ATOM 707 O O . ASP A 1 90 ? -2.855 17.119 -7.863 1.00 85.50 90 ASP A O 1
ATOM 711 N N . THR A 1 91 ? -0.673 17.590 -7.629 1.00 82.25 91 THR A N 1
ATOM 712 C CA . THR A 1 91 ? -0.885 18.892 -6.979 1.00 82.25 91 THR A CA 1
ATOM 713 C C . THR A 1 91 ? -1.592 19.897 -7.889 1.00 82.25 91 THR A C 1
ATOM 715 O O . THR A 1 91 ? -2.358 20.724 -7.395 1.00 82.25 91 THR A O 1
ATOM 718 N N . ALA A 1 92 ? -1.396 19.807 -9.209 1.00 81.69 92 ALA A N 1
ATOM 719 C CA . ALA A 1 92 ? -2.081 20.668 -10.170 1.00 81.69 92 ALA A CA 1
ATOM 720 C C . ALA A 1 92 ? -3.522 20.210 -10.443 1.00 81.69 92 ALA A C 1
ATOM 722 O O . ALA A 1 92 ? -4.376 21.033 -10.763 1.00 81.69 92 ALA A O 1
ATOM 723 N N . ASN A 1 93 ? -3.798 18.908 -10.311 1.00 81.81 93 ASN A N 1
ATOM 724 C CA . ASN A 1 93 ? -5.110 18.309 -10.558 1.00 81.81 93 ASN A CA 1
ATOM 725 C C . ASN A 1 93 ? -5.444 17.268 -9.476 1.00 81.81 93 ASN A C 1
ATOM 727 O O . ASN A 1 93 ? -5.291 16.070 -9.720 1.00 81.81 93 ASN A O 1
ATOM 731 N N . PRO A 1 94 ? -5.961 17.678 -8.302 1.00 83.38 94 PRO A N 1
ATOM 732 C CA . PRO A 1 94 ? -6.161 16.773 -7.162 1.00 83.38 94 PRO A CA 1
ATOM 733 C C . PRO A 1 94 ? -7.132 15.604 -7.402 1.00 83.38 94 PRO A C 1
ATOM 735 O O . PRO A 1 94 ? -7.212 14.681 -6.594 1.00 83.38 94 PRO A O 1
ATOM 738 N N . THR A 1 95 ? -7.887 15.627 -8.502 1.00 83.88 95 THR A N 1
ATOM 739 C CA . THR A 1 95 ? -8.744 14.521 -8.952 1.00 83.88 95 THR A CA 1
ATOM 740 C C . THR A 1 95 ? -7.950 13.358 -9.548 1.00 83.88 95 THR A C 1
ATOM 742 O O . THR A 1 95 ? -8.435 12.227 -9.551 1.00 83.88 95 THR A O 1
ATOM 745 N N . ASN A 1 96 ? -6.737 13.613 -10.043 1.00 83.25 96 ASN A N 1
ATOM 746 C CA . ASN A 1 96 ? -5.851 12.596 -10.594 1.00 83.25 96 ASN A CA 1
ATOM 747 C C . ASN A 1 96 ? -5.088 11.923 -9.454 1.00 83.25 96 ASN A C 1
ATOM 749 O O . ASN A 1 96 ? -4.044 12.399 -9.006 1.00 83.25 96 ASN A O 1
ATOM 753 N N . VAL A 1 97 ? -5.638 10.802 -8.987 1.00 87.38 97 VAL A N 1
ATOM 754 C CA . VAL A 1 97 ? -5.056 10.006 -7.907 1.00 87.38 97 VAL A CA 1
ATOM 755 C C . VAL A 1 97 ? -4.643 8.645 -8.439 1.00 87.38 97 VAL A C 1
ATOM 757 O O . VAL A 1 97 ? -5.485 7.824 -8.802 1.00 87.38 97 VAL A O 1
ATOM 760 N N . THR A 1 98 ? -3.341 8.378 -8.423 1.00 89.88 98 THR A N 1
ATOM 761 C CA . THR A 1 98 ? -2.816 7.033 -8.671 1.00 89.88 98 THR A CA 1
ATOM 762 C C . THR A 1 98 ? -2.711 6.288 -7.352 1.00 89.88 98 THR A C 1
ATOM 764 O O . THR A 1 98 ? -2.132 6.794 -6.393 1.00 89.88 98 THR A O 1
ATOM 767 N N . ARG A 1 99 ? -3.273 5.079 -7.293 1.00 91.25 99 ARG A N 1
ATOM 768 C CA . ARG A 1 99 ? -3.314 4.255 -6.078 1.00 91.25 99 ARG A CA 1
ATOM 769 C C . ARG A 1 99 ? -2.465 3.001 -6.249 1.00 91.25 99 ARG A C 1
ATOM 771 O O . ARG A 1 99 ? -2.433 2.398 -7.325 1.00 91.25 99 ARG A O 1
ATOM 778 N N . ARG A 1 100 ? -1.807 2.593 -5.170 1.00 93.25 100 ARG A N 1
ATOM 779 C CA . ARG A 1 100 ? -1.136 1.296 -5.026 1.00 93.25 100 ARG A CA 1
ATOM 780 C C . ARG A 1 100 ? -1.691 0.636 -3.783 1.00 93.25 100 ARG A C 1
ATOM 782 O O . ARG A 1 100 ? -1.569 1.210 -2.709 1.00 93.25 100 ARG A O 1
ATOM 789 N N . GLN A 1 101 ? -2.359 -0.499 -3.941 1.00 94.12 101 GLN A N 1
ATOM 790 C CA . GLN A 1 101 ? -3.066 -1.159 -2.847 1.00 94.12 101 GLN A CA 1
ATOM 791 C C . GLN A 1 101 ? -2.299 -2.397 -2.403 1.00 94.12 101 GLN A C 1
ATOM 793 O O . GLN A 1 101 ? -1.700 -3.101 -3.216 1.00 94.12 101 GLN A O 1
ATOM 798 N N . PHE A 1 102 ? -2.317 -2.650 -1.101 1.00 95.38 102 PHE A N 1
ATOM 799 C CA . PHE A 1 102 ? -1.542 -3.708 -0.482 1.00 95.38 102 PHE A CA 1
ATOM 800 C C . PHE A 1 102 ? -2.357 -4.439 0.579 1.00 95.38 102 PHE A C 1
ATOM 802 O O . PHE A 1 102 ? -3.122 -3.832 1.330 1.00 95.38 102 PHE A O 1
ATOM 809 N N . LEU A 1 103 ? -2.144 -5.748 0.651 1.00 95.44 103 LEU A N 1
ATOM 810 C CA . LEU A 1 103 ? -2.657 -6.649 1.675 1.00 95.44 103 LEU A CA 1
ATOM 811 C C . LEU A 1 103 ? -1.487 -7.147 2.516 1.00 95.44 103 LEU A C 1
ATOM 813 O O . LEU A 1 103 ? -0.605 -7.807 1.976 1.00 95.44 103 LEU A O 1
ATOM 817 N N . CYS A 1 104 ? -1.492 -6.893 3.821 1.00 95.69 104 CYS A N 1
ATOM 818 C CA . CYS A 1 104 ? -0.441 -7.362 4.719 1.00 95.69 104 CYS A CA 1
ATOM 819 C C . CYS A 1 104 ? -0.988 -8.247 5.833 1.00 95.69 104 CYS A C 1
ATOM 821 O O . CYS A 1 104 ? -1.932 -7.862 6.522 1.00 95.69 104 CYS A O 1
ATOM 823 N N . GLY A 1 105 ? -0.344 -9.395 6.030 1.00 93.69 105 GLY A N 1
ATOM 824 C CA . GLY A 1 105 ? -0.546 -10.281 7.168 1.00 93.69 105 GLY A CA 1
ATOM 825 C C . GLY A 1 105 ? 0.404 -9.858 8.279 1.00 93.69 105 GLY A C 1
ATOM 826 O O . GLY A 1 105 ? 1.625 -9.876 8.120 1.00 93.69 105 GLY A O 1
ATOM 827 N N . VAL A 1 106 ? -0.147 -9.411 9.398 1.00 92.75 106 VAL A N 1
ATOM 828 C CA . VAL A 1 106 ? 0.596 -8.833 10.517 1.00 92.75 106 VAL A CA 1
ATOM 829 C C . VAL A 1 106 ? 0.136 -9.460 11.828 1.00 92.75 106 VAL A C 1
ATOM 831 O O . VAL A 1 106 ? -0.875 -10.133 11.902 1.00 92.75 106 VAL A O 1
ATOM 834 N N . ASN A 1 107 ? 0.896 -9.258 12.896 1.00 94.50 107 ASN A N 1
ATOM 835 C CA . ASN A 1 107 ? 0.434 -9.536 14.252 1.00 94.50 107 ASN A CA 1
ATOM 836 C C . ASN A 1 107 ? 0.745 -8.283 15.060 1.00 94.50 107 ASN A C 1
ATOM 838 O O . ASN A 1 107 ? 1.832 -8.139 15.628 1.00 94.50 107 ASN A O 1
ATOM 842 N N . LEU A 1 108 ? -0.148 -7.300 14.954 1.00 96.44 108 LEU A N 1
ATOM 843 C CA . LEU A 1 108 ? 0.054 -5.976 15.523 1.00 96.44 108 LEU A CA 1
ATOM 844 C C . LEU A 1 108 ? -0.773 -5.838 16.797 1.00 96.44 108 LEU A C 1
ATOM 846 O O . LEU A 1 108 ? -1.992 -5.665 16.762 1.00 96.44 108 LEU A O 1
ATOM 850 N N . LYS A 1 109 ? -0.087 -5.929 17.935 1.00 97.38 109 LYS A N 1
ATOM 851 C CA . LYS A 1 109 ? -0.698 -5.818 19.263 1.00 97.38 109 LYS A CA 1
ATOM 852 C C . LYS A 1 109 ? -1.282 -4.414 19.504 1.00 97.38 109 LYS A C 1
ATOM 854 O O . LYS A 1 109 ? -0.851 -3.469 18.843 1.00 97.38 109 LYS A O 1
ATOM 859 N N . PRO A 1 110 ? -2.232 -4.276 20.444 1.00 97.56 110 PRO A N 1
ATOM 860 C CA . PRO A 1 110 ? -2.744 -2.977 20.877 1.00 97.56 110 PRO A CA 1
ATOM 861 C C . PRO A 1 110 ? -1.622 -2.022 21.286 1.00 97.56 110 PRO A C 1
ATOM 863 O O . PRO A 1 110 ? -0.669 -2.452 21.943 1.00 97.56 110 PRO A O 1
ATOM 866 N N . ASP A 1 111 ? -1.755 -0.749 20.916 1.00 97.06 111 ASP A N 1
ATOM 867 C CA . ASP A 1 111 ? -0.823 0.336 21.250 1.00 97.06 111 ASP A CA 1
ATOM 868 C C . ASP A 1 111 ? 0.629 0.047 20.817 1.00 97.06 111 ASP A C 1
ATOM 870 O O . ASP A 1 111 ? 1.610 0.360 21.498 1.00 97.06 111 ASP A O 1
ATOM 874 N N . LYS A 1 112 ? 0.782 -0.642 19.680 1.00 97.88 112 LYS A N 1
ATOM 875 C CA . LYS A 1 112 ? 2.082 -0.922 19.069 1.00 97.88 112 LYS A CA 1
ATOM 876 C C . LYS A 1 112 ? 2.164 -0.391 17.656 1.00 97.88 112 LYS A C 1
ATOM 878 O O . LYS A 1 112 ? 1.178 -0.341 16.922 1.00 97.88 112 LYS A O 1
ATOM 883 N N . ASP A 1 113 ? 3.395 -0.058 17.300 1.00 97.00 113 ASP A N 1
ATOM 884 C CA . ASP A 1 113 ? 3.784 0.336 15.961 1.00 97.00 113 ASP A CA 1
ATOM 885 C C . ASP A 1 113 ? 4.339 -0.862 15.200 1.00 97.00 113 ASP A C 1
ATOM 887 O O . ASP A 1 113 ? 5.043 -1.705 15.766 1.00 97.00 113 ASP A O 1
ATOM 891 N N . LYS A 1 114 ? 4.094 -0.896 13.894 1.00 96.00 114 LYS A N 1
ATOM 892 C CA . LYS A 1 114 ? 4.811 -1.776 12.980 1.00 96.00 114 LYS A CA 1
ATOM 893 C C . LYS A 1 114 ? 5.020 -1.105 11.637 1.00 96.00 114 LYS A C 1
ATOM 895 O O . LYS A 1 114 ? 4.129 -0.444 11.108 1.00 96.00 114 LYS A O 1
ATOM 900 N N . GLU A 1 115 ? 6.220 -1.276 11.108 1.00 95.81 115 GLU A N 1
ATOM 901 C CA . GLU A 1 115 ? 6.547 -0.886 9.748 1.00 95.81 115 GLU A CA 1
ATOM 902 C C . GLU A 1 115 ? 6.108 -1.991 8.789 1.00 95.81 115 GLU A C 1
ATOM 904 O O . GLU A 1 115 ? 6.421 -3.168 8.984 1.00 95.81 115 GLU A O 1
ATOM 909 N N . LEU A 1 116 ? 5.331 -1.601 7.786 1.00 94.69 116 LEU A N 1
ATOM 910 C CA . LEU A 1 116 ? 4.899 -2.446 6.690 1.00 94.69 116 LEU A CA 1
ATOM 911 C C . LEU A 1 116 ? 5.688 -2.059 5.452 1.00 94.69 116 LEU A C 1
ATOM 913 O O . LEU A 1 116 ? 5.780 -0.880 5.125 1.00 94.69 116 LEU A O 1
ATOM 917 N N . GLN A 1 117 ? 6.209 -3.060 4.757 1.00 93.88 117 GLN A N 1
ATOM 918 C CA . GLN A 1 117 ? 6.919 -2.908 3.503 1.00 93.88 117 GLN A CA 1
ATOM 919 C C . GLN A 1 117 ? 6.285 -3.831 2.469 1.00 93.88 117 GLN A C 1
ATOM 921 O O . GLN A 1 117 ? 6.128 -5.029 2.709 1.00 93.88 117 GLN A O 1
ATOM 926 N N . ALA A 1 118 ? 5.923 -3.265 1.325 1.00 92.06 118 ALA A N 1
ATOM 927 C CA . ALA A 1 118 ? 5.361 -3.981 0.195 1.00 92.06 118 ALA A CA 1
ATOM 928 C C . ALA A 1 118 ? 6.176 -3.702 -1.067 1.00 92.06 118 ALA A C 1
ATOM 930 O O . ALA A 1 118 ? 6.700 -2.604 -1.250 1.00 92.06 118 ALA A O 1
ATOM 931 N N . PHE A 1 119 ? 6.257 -4.695 -1.947 1.00 89.88 119 PHE A N 1
ATOM 932 C CA . PHE A 1 119 ? 6.927 -4.565 -3.236 1.00 89.88 119 PHE A CA 1
ATOM 933 C C . PHE A 1 119 ? 5.905 -4.606 -4.363 1.00 89.88 119 PHE A C 1
ATOM 935 O O . PHE A 1 119 ? 4.954 -5.388 -4.328 1.00 89.88 119 PHE A O 1
ATOM 942 N N . SER A 1 120 ? 6.113 -3.766 -5.371 1.00 89.44 120 SER A N 1
ATOM 943 C CA . SER A 1 120 ? 5.312 -3.748 -6.589 1.00 89.44 120 SER A CA 1
ATOM 944 C C . SER A 1 120 ? 6.203 -3.520 -7.802 1.00 89.44 120 SER A C 1
ATOM 946 O O . SER A 1 120 ? 7.214 -2.825 -7.725 1.00 89.44 120 SER A O 1
ATOM 948 N N . LEU A 1 121 ? 5.805 -4.089 -8.936 1.00 87.75 121 LEU A N 1
ATOM 949 C CA . LEU A 1 121 ? 6.393 -3.762 -10.239 1.00 87.75 121 LEU A CA 1
ATOM 950 C C . LEU A 1 121 ? 5.809 -2.466 -10.814 1.00 87.75 121 LEU A C 1
ATOM 952 O O . LEU A 1 121 ? 6.354 -1.891 -11.747 1.00 87.75 121 LEU A O 1
ATOM 956 N N . SER A 1 122 ? 4.686 -2.003 -10.265 1.00 84.56 122 SER A N 1
ATOM 957 C CA . SER A 1 122 ? 4.086 -0.724 -10.623 1.00 84.56 122 SER A CA 1
ATOM 958 C C . SER A 1 122 ? 4.641 0.356 -9.711 1.00 84.56 122 SER A C 1
ATOM 960 O O . SER A 1 122 ? 4.313 0.370 -8.523 1.00 84.56 122 SER A O 1
ATOM 962 N N . GLY A 1 123 ? 5.449 1.248 -10.277 1.00 81.69 123 GLY A N 1
ATOM 963 C CA . GLY A 1 123 ? 6.023 2.388 -9.573 1.00 81.69 123 GLY A CA 1
ATOM 964 C C . GLY A 1 123 ? 5.024 3.510 -9.302 1.00 81.69 123 GLY A C 1
ATOM 965 O O . GLY A 1 123 ? 3.803 3.308 -9.397 1.00 81.69 123 GLY A O 1
ATOM 966 N N . PRO A 1 124 ? 5.519 4.706 -8.941 1.00 76.69 124 PRO A N 1
ATOM 967 C CA . PRO A 1 124 ? 4.738 5.941 -8.970 1.00 76.69 124 PRO A CA 1
ATOM 968 C C . PRO A 1 124 ? 4.079 6.157 -10.344 1.00 76.69 124 PRO A C 1
ATOM 970 O O . PRO A 1 124 ? 4.297 5.399 -11.282 1.00 76.69 124 PRO A O 1
ATOM 973 N N . THR A 1 125 ? 3.211 7.155 -10.471 1.00 76.19 125 THR A N 1
ATOM 974 C CA . THR A 1 125 ? 2.542 7.421 -11.757 1.00 76.19 125 THR A CA 1
ATOM 975 C C . THR A 1 125 ? 3.545 7.726 -12.877 1.00 76.19 125 THR A C 1
ATOM 977 O O . THR A 1 125 ? 4.449 8.540 -12.699 1.00 76.19 125 THR A O 1
ATOM 980 N N . ASP A 1 126 ? 3.344 7.104 -14.043 1.00 67.56 126 ASP A N 1
ATOM 981 C CA . ASP A 1 126 ? 4.174 7.303 -15.241 1.00 67.56 126 ASP A CA 1
ATOM 982 C C . ASP A 1 126 ? 3.843 8.614 -15.978 1.00 67.56 126 ASP A C 1
ATOM 984 O O . ASP A 1 126 ? 4.559 9.032 -16.887 1.00 67.56 126 ASP A O 1
ATOM 988 N N . SER A 1 127 ? 2.742 9.272 -15.601 1.00 65.38 127 SER A N 1
ATOM 989 C CA . SER A 1 127 ? 2.288 10.528 -16.197 1.00 65.38 127 SER A CA 1
ATOM 990 C C . SER A 1 127 ? 2.244 11.654 -15.169 1.00 65.38 127 SER A C 1
ATOM 992 O O . SER A 1 127 ? 1.649 11.507 -14.098 1.00 65.38 127 SER A O 1
ATOM 994 N N . VAL A 1 128 ? 2.826 12.792 -15.541 1.00 67.06 128 VAL A N 1
ATOM 995 C CA . VAL A 1 128 ? 2.806 14.070 -14.819 1.00 67.06 128 VAL A CA 1
ATOM 996 C C . VAL A 1 128 ? 2.059 15.104 -15.660 1.00 67.06 128 VAL A C 1
ATOM 998 O O . VAL A 1 128 ? 2.226 15.155 -16.880 1.00 67.06 128 VAL A O 1
ATOM 1001 N N . GLY A 1 129 ? 1.243 15.948 -15.028 1.00 67.50 129 GLY A N 1
ATOM 1002 C CA . GLY A 1 129 ? 0.674 17.111 -15.702 1.00 67.50 129 GLY A CA 1
ATOM 1003 C C . GLY A 1 129 ? 1.776 18.094 -16.110 1.00 67.50 129 GLY A C 1
ATOM 1004 O O . GLY A 1 129 ? 2.696 18.359 -15.336 1.00 67.50 129 GLY A O 1
ATOM 1005 N N . ALA A 1 130 ? 1.679 18.675 -17.311 1.00 69.38 130 ALA A N 1
ATOM 1006 C CA . ALA A 1 130 ? 2.664 19.652 -17.795 1.00 69.38 130 ALA A CA 1
ATOM 1007 C C . ALA A 1 130 ? 2.791 20.872 -16.857 1.00 69.38 130 ALA A C 1
ATOM 1009 O O . ALA A 1 130 ? 3.883 21.397 -16.659 1.00 69.38 130 ALA A O 1
ATOM 1010 N N . ALA A 1 131 ? 1.686 21.280 -16.225 1.00 66.50 131 ALA A N 1
ATOM 1011 C CA . ALA A 1 131 ? 1.671 22.344 -15.222 1.00 66.50 131 ALA A CA 1
ATOM 1012 C C . ALA A 1 131 ? 2.407 21.958 -13.920 1.00 66.50 131 ALA A C 1
ATOM 1014 O O . ALA A 1 131 ? 3.062 22.799 -13.303 1.00 66.50 131 ALA A O 1
ATOM 1015 N N . SER A 1 132 ? 2.349 20.686 -13.517 1.00 62.06 132 SER A N 1
ATOM 1016 C CA . SER A 1 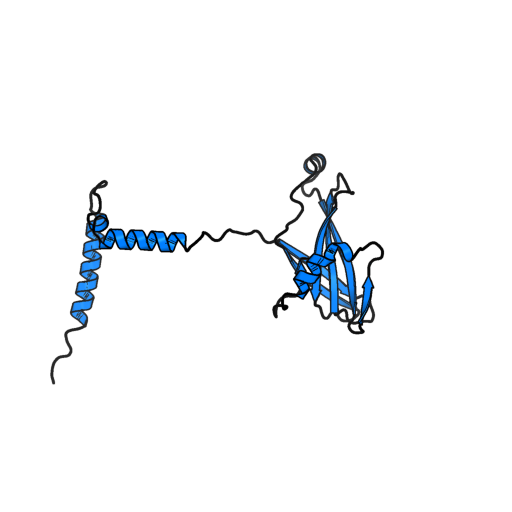132 ? 2.962 20.178 -12.282 1.00 62.06 132 SER A CA 1
ATOM 1017 C C . SER A 1 132 ? 4.495 20.143 -12.382 1.00 62.06 132 SER A C 1
ATOM 1019 O O . SER A 1 132 ? 5.184 20.480 -11.420 1.00 62.06 132 SER A O 1
ATOM 1021 N N . LEU A 1 133 ? 5.027 19.827 -13.572 1.00 65.06 133 LEU A N 1
ATOM 1022 C CA . LEU A 1 133 ? 6.465 19.859 -13.895 1.00 65.06 133 LEU A CA 1
ATOM 1023 C C . LEU A 1 133 ? 7.071 21.266 -13.836 1.00 65.06 133 LEU A C 1
ATOM 1025 O O . LEU A 1 133 ? 8.233 21.422 -13.474 1.00 65.06 133 LEU A O 1
ATOM 1029 N N . ALA A 1 134 ? 6.298 22.289 -14.205 1.00 63.31 134 ALA A N 1
ATOM 1030 C CA . ALA A 1 134 ? 6.782 23.667 -14.248 1.00 63.31 134 ALA A CA 1
ATOM 1031 C C . ALA A 1 134 ? 6.989 24.277 -12.851 1.00 63.31 134 ALA A C 1
ATOM 1033 O O . ALA A 1 134 ? 7.677 25.287 -12.719 1.00 63.31 134 ALA A O 1
ATOM 1034 N N . THR A 1 135 ? 6.387 23.680 -11.817 1.00 62.06 135 THR A N 1
ATOM 1035 C CA . THR A 1 135 ? 6.193 24.344 -10.521 1.00 62.06 135 THR A CA 1
ATOM 1036 C C . THR A 1 135 ? 6.973 23.684 -9.380 1.00 62.06 135 THR A C 1
ATOM 1038 O O . THR A 1 135 ? 7.273 24.345 -8.388 1.00 62.06 135 THR A O 1
ATOM 1041 N N . SER A 1 136 ? 7.338 22.399 -9.484 1.00 58.28 136 SER A N 1
ATOM 1042 C CA . SER A 1 136 ? 8.096 21.719 -8.423 1.00 58.28 136 SER A CA 1
ATOM 1043 C C . SER A 1 136 ? 8.853 20.480 -8.906 1.00 58.28 136 SER A C 1
ATOM 1045 O O . SER A 1 136 ? 8.478 19.845 -9.888 1.00 58.28 136 SER A O 1
ATOM 1047 N N . ALA A 1 137 ? 9.905 20.111 -8.168 1.00 63.31 137 ALA A N 1
ATOM 1048 C CA . ALA A 1 137 ? 10.680 18.891 -8.404 1.00 63.31 137 ALA A CA 1
ATOM 1049 C C . ALA A 1 137 ? 9.945 17.600 -7.980 1.00 63.31 137 ALA A C 1
ATOM 1051 O O . ALA A 1 137 ? 10.301 16.525 -8.453 1.00 63.31 137 ALA A O 1
ATOM 1052 N N . SER A 1 138 ? 8.924 17.700 -7.115 1.00 68.12 138 SER A N 1
ATOM 1053 C CA . SER A 1 138 ? 8.032 16.587 -6.761 1.00 68.12 138 SER A CA 1
ATOM 1054 C C . SER A 1 138 ? 6.581 16.983 -7.055 1.00 68.12 138 SER A C 1
ATOM 1056 O O . SER A 1 138 ? 5.938 17.612 -6.214 1.00 68.12 138 SER A O 1
ATOM 1058 N N . PRO A 1 139 ? 6.052 16.650 -8.245 1.00 73.88 139 PRO A N 1
ATOM 1059 C CA . PRO A 1 139 ? 4.728 17.101 -8.678 1.00 73.88 139 PRO A CA 1
ATOM 1060 C C . PRO A 1 139 ? 3.571 16.453 -7.901 1.00 73.88 139 PRO A C 1
ATOM 1062 O O . PRO A 1 139 ? 2.419 16.879 -8.042 1.00 73.88 139 PRO A O 1
ATOM 1065 N N . PHE A 1 140 ? 3.865 15.438 -7.082 1.00 82.75 140 PHE A N 1
ATOM 1066 C CA . PHE A 1 140 ? 2.872 14.643 -6.377 1.00 82.75 140 PHE A CA 1
ATOM 1067 C C . PHE A 1 140 ? 2.899 14.879 -4.874 1.00 82.75 140 PHE A C 1
ATOM 1069 O O . PHE A 1 140 ? 3.951 14.895 -4.236 1.00 82.75 140 PHE A O 1
ATOM 1076 N N . GLN A 1 141 ? 1.704 14.985 -4.303 1.00 87.69 141 GLN A N 1
ATOM 1077 C CA . GLN A 1 141 ? 1.495 14.793 -2.882 1.00 87.69 141 GLN A CA 1
ATOM 1078 C C . GLN A 1 141 ? 1.277 13.305 -2.608 1.00 87.69 141 GLN A C 1
ATOM 1080 O O . GLN A 1 141 ? 0.413 12.660 -3.205 1.00 87.69 141 GLN A O 1
ATOM 1085 N N . GLU A 1 142 ? 2.056 12.773 -1.677 1.00 90.00 142 GLU A N 1
ATOM 1086 C CA . GLU A 1 142 ? 2.000 11.378 -1.261 1.00 90.00 142 GLU A CA 1
ATOM 1087 C C . GLU A 1 142 ? 1.151 11.218 0.002 1.00 90.00 142 GLU A C 1
ATOM 1089 O O . GLU A 1 142 ? 1.242 12.014 0.941 1.00 90.00 142 GLU A O 1
ATOM 1094 N N . LYS A 1 143 ? 0.302 10.188 0.032 1.00 92.50 143 LYS A N 1
ATOM 1095 C CA . LYS A 1 143 ? -0.571 9.906 1.173 1.00 92.50 143 LYS A CA 1
ATOM 1096 C C . LYS A 1 143 ? -0.747 8.409 1.384 1.00 92.50 143 LYS A C 1
ATOM 1098 O O . LYS A 1 143 ? -1.090 7.681 0.459 1.00 92.50 143 LYS A O 1
ATOM 1103 N N . VAL A 1 144 ? -0.605 7.967 2.630 1.00 94.69 144 VAL A N 1
ATOM 1104 C CA . VAL A 1 144 ? -0.913 6.594 3.046 1.00 94.69 144 VAL A CA 1
ATOM 1105 C C . VAL A 1 144 ? -2.310 6.548 3.659 1.00 94.69 144 VAL A C 1
ATOM 1107 O O . VAL A 1 144 ? -2.644 7.371 4.515 1.00 94.69 144 VAL A O 1
ATOM 1110 N N . VAL A 1 145 ? -3.134 5.589 3.235 1.00 95.44 145 VAL A N 1
ATOM 1111 C CA . VAL A 1 145 ? -4.501 5.408 3.745 1.00 95.44 145 VAL A CA 1
ATOM 1112 C C . VAL A 1 145 ? -4.744 3.948 4.106 1.00 95.44 145 VAL A C 1
ATOM 1114 O O . VAL A 1 145 ? -4.415 3.047 3.342 1.00 95.44 145 VAL A O 1
ATOM 1117 N N . ILE A 1 146 ? -5.346 3.701 5.270 1.00 96.25 146 ILE A N 1
ATOM 1118 C CA . ILE A 1 146 ? -5.791 2.361 5.669 1.00 96.25 146 ILE A CA 1
ATOM 1119 C C . ILE A 1 146 ? -7.228 2.171 5.181 1.00 96.25 146 ILE A C 1
ATOM 1121 O O . ILE A 1 146 ? -8.121 2.949 5.515 1.00 96.25 146 ILE A O 1
ATOM 1125 N N . ASN A 1 147 ? -7.438 1.126 4.389 1.00 96.00 147 ASN A N 1
ATOM 1126 C CA . ASN A 1 147 ? -8.708 0.812 3.747 1.00 96.00 147 ASN A CA 1
ATOM 1127 C C . ASN A 1 147 ? -9.563 -0.130 4.594 1.00 96.00 147 ASN A C 1
ATOM 1129 O O . ASN A 1 147 ? -10.765 0.090 4.758 1.00 96.00 147 ASN A O 1
ATOM 1133 N N . ARG A 1 148 ? -8.943 -1.171 5.152 1.00 95.69 148 ARG A N 1
ATOM 1134 C CA . ARG A 1 148 ? -9.610 -2.172 5.985 1.00 95.69 148 ARG A CA 1
ATOM 1135 C C . ARG A 1 148 ? -8.613 -2.814 6.936 1.00 95.69 148 ARG A C 1
ATOM 1137 O O . ARG A 1 148 ? -7.456 -3.007 6.577 1.00 95.69 148 ARG A O 1
ATOM 1144 N N . VAL A 1 149 ? -9.068 -3.168 8.128 1.00 96.69 149 VAL A N 1
ATOM 1145 C CA . VAL A 1 149 ? -8.316 -4.006 9.066 1.00 96.69 149 VAL A CA 1
ATOM 1146 C C . VAL A 1 149 ? -9.183 -5.170 9.510 1.00 96.69 149 VAL A C 1
ATOM 1148 O O . VAL A 1 149 ? -10.387 -5.000 9.714 1.00 96.69 149 VAL A O 1
ATOM 1151 N N . GLU A 1 150 ? -8.578 -6.342 9.652 1.00 96.12 150 GLU A N 1
ATOM 1152 C CA . GLU A 1 150 ? -9.204 -7.514 10.260 1.00 96.12 150 GLU A CA 1
ATOM 1153 C C . GLU A 1 150 ? -8.475 -7.834 11.565 1.00 96.12 150 GLU A C 1
ATOM 1155 O O . GLU A 1 150 ? -7.241 -7.815 11.637 1.00 96.12 150 GLU A O 1
ATOM 1160 N N . PHE A 1 151 ? -9.259 -8.059 12.611 1.00 97.12 151 PHE A N 1
ATOM 1161 C CA . PHE A 1 151 ? -8.779 -8.313 13.959 1.00 97.12 151 PHE A CA 1
ATOM 1162 C C . PHE A 1 151 ? -8.782 -9.813 14.255 1.00 97.12 151 PHE A C 1
ATOM 1164 O O . PHE A 1 151 ? -9.560 -10.569 13.676 1.00 97.12 151 PHE A O 1
ATOM 1171 N N . ALA A 1 152 ? -7.976 -10.224 15.233 1.00 95.56 152 ALA A N 1
ATOM 1172 C CA . ALA A 1 152 ? -7.876 -11.620 15.668 1.00 95.56 152 ALA A CA 1
ATOM 1173 C C . ALA A 1 152 ? -9.191 -12.213 16.213 1.00 95.56 152 ALA A C 1
ATOM 1175 O O . ALA A 1 152 ? -9.333 -13.427 16.313 1.00 95.56 152 ALA A O 1
ATOM 1176 N N . ASP A 1 153 ? -10.167 -11.377 16.586 1.00 93.19 153 ASP A N 1
ATOM 1177 C CA . ASP A 1 153 ? -11.498 -11.825 17.017 1.00 93.19 153 ASP A CA 1
ATOM 1178 C C . ASP A 1 153 ? -12.481 -12.029 15.845 1.00 93.19 153 ASP A C 1
ATOM 1180 O O . ASP A 1 153 ? -13.668 -12.269 16.068 1.00 93.19 153 ASP A O 1
ATOM 1184 N N . GLY A 1 154 ? -12.005 -11.908 14.602 1.00 92.50 154 GLY A N 1
ATOM 1185 C CA . GLY A 1 154 ? -12.797 -12.038 13.380 1.00 92.50 154 GLY A CA 1
ATOM 1186 C C . GLY A 1 154 ? -13.598 -10.788 13.010 1.00 92.50 154 GLY A C 1
ATOM 1187 O O . GLY A 1 154 ? -14.265 -10.774 11.972 1.00 92.50 154 GLY A O 1
ATOM 1188 N N . LYS A 1 155 ? -13.553 -9.716 13.813 1.00 95.44 155 LYS A N 1
ATOM 1189 C CA . LYS A 1 155 ? -14.163 -8.438 13.429 1.00 95.44 155 LYS A CA 1
ATOM 1190 C C . LYS A 1 155 ? -13.311 -7.734 12.385 1.00 95.44 155 LYS A C 1
ATOM 1192 O O . LYS A 1 155 ? -12.114 -7.975 12.244 1.00 95.44 155 LYS A O 1
ATOM 1197 N N . SER A 1 156 ? -13.928 -6.798 11.672 1.00 95.12 156 SER A N 1
ATOM 1198 C CA . SER A 1 156 ? -13.197 -5.922 10.764 1.00 95.12 156 SER A CA 1
ATOM 1199 C C . SER A 1 156 ? -13.716 -4.493 10.826 1.00 95.12 156 SER A C 1
ATOM 1201 O O . SER A 1 156 ? -14.896 -4.251 11.080 1.00 95.12 156 SER A O 1
ATOM 1203 N N . TRP A 1 157 ? -12.809 -3.548 10.602 1.00 95.19 157 TRP A N 1
ATOM 1204 C CA . TRP A 1 157 ? -13.136 -2.152 10.344 1.00 95.19 157 TRP A CA 1
ATOM 1205 C C . TRP A 1 157 ? -12.804 -1.842 8.893 1.00 95.19 157 TRP A C 1
ATOM 1207 O O . TRP A 1 157 ? -11.779 -2.286 8.381 1.00 95.19 157 TRP A O 1
ATOM 1217 N N . MET A 1 158 ? -13.665 -1.075 8.236 1.00 95.38 158 MET A N 1
ATOM 1218 C CA . MET A 1 158 ? -13.494 -0.683 6.847 1.00 95.38 158 MET A CA 1
ATOM 1219 C C . MET A 1 158 ? -13.812 0.795 6.690 1.00 95.38 158 MET A C 1
ATOM 1221 O O . MET A 1 158 ? -14.782 1.305 7.257 1.00 95.38 158 MET A O 1
ATOM 1225 N N . ARG A 1 159 ? -12.991 1.475 5.896 1.00 94.19 159 ARG A N 1
ATOM 1226 C CA . ARG A 1 159 ? -13.197 2.866 5.526 1.00 94.19 159 ARG A CA 1
ATOM 1227 C C . ARG A 1 159 ? -14.498 3.000 4.716 1.00 94.19 159 ARG A C 1
ATOM 1229 O O . ARG A 1 159 ? -14.729 2.233 3.786 1.00 94.19 159 ARG A O 1
ATOM 1236 N N . LYS A 1 160 ? -15.355 3.969 5.062 1.00 92.50 160 LYS A N 1
ATOM 1237 C CA . LYS A 1 160 ? -16.715 4.111 4.494 1.00 92.50 160 LYS A CA 1
ATOM 1238 C C . LYS A 1 160 ? -16.728 4.364 2.980 1.00 92.50 160 LYS A C 1
ATOM 1240 O O . LYS A 1 160 ? -17.637 3.909 2.298 1.00 92.50 160 LYS A O 1
ATOM 1245 N N . ASP A 1 161 ? -15.748 5.105 2.478 1.00 89.44 161 ASP A N 1
ATOM 1246 C CA . ASP A 1 161 ? -15.572 5.473 1.069 1.00 89.44 161 ASP A CA 1
ATOM 1247 C C . ASP A 1 161 ? -14.771 4.440 0.263 1.00 89.44 161 ASP A C 1
ATOM 1249 O O . ASP A 1 161 ? -14.501 4.664 -0.915 1.00 89.44 161 ASP A O 1
ATOM 1253 N N . TRP A 1 162 ? -14.388 3.309 0.863 1.00 91.81 162 TRP A N 1
ATOM 1254 C CA . TRP A 1 162 ? -13.637 2.277 0.158 1.00 91.81 162 TRP A CA 1
ATOM 1255 C C . TRP A 1 162 ? -14.540 1.165 -0.376 1.00 91.81 162 TRP A C 1
ATOM 1257 O O . TRP A 1 162 ? -15.362 0.597 0.344 1.00 91.81 162 TRP A O 1
ATOM 1267 N N . ASN A 1 163 ? -14.349 0.826 -1.652 1.00 88.94 163 ASN A N 1
ATOM 1268 C CA . ASN A 1 163 ? -15.084 -0.228 -2.333 1.00 88.94 163 ASN A CA 1
ATOM 1269 C C . ASN A 1 163 ? -14.193 -1.459 -2.537 1.00 88.94 163 ASN A C 1
ATOM 1271 O O . ASN A 1 163 ? -13.373 -1.509 -3.452 1.00 88.94 163 ASN A O 1
ATOM 1275 N N . ALA A 1 164 ? -14.409 -2.499 -1.729 1.00 86.00 164 ALA A N 1
ATOM 1276 C CA . ALA A 1 164 ? -13.688 -3.768 -1.851 1.00 86.00 164 ALA A CA 1
ATOM 1277 C C . ALA A 1 164 ? -13.896 -4.469 -3.214 1.00 86.00 164 ALA A C 1
ATOM 1279 O O . ALA A 1 164 ? -13.099 -5.325 -3.599 1.00 86.00 164 ALA A O 1
ATOM 1280 N N . GLY A 1 165 ? -14.942 -4.108 -3.967 1.00 88.94 165 GLY A N 1
ATOM 1281 C CA . GLY A 1 165 ? -15.172 -4.601 -5.323 1.00 88.94 165 GLY A CA 1
ATOM 1282 C C . GLY A 1 165 ? -14.047 -4.240 -6.296 1.00 88.94 165 GLY A C 1
ATOM 1283 O O . GLY A 1 165 ? -13.745 -5.045 -7.175 1.00 88.94 165 GLY A O 1
ATOM 1284 N N . GLU A 1 166 ? -13.376 -3.098 -6.101 1.00 86.56 166 GLU A N 1
ATOM 1285 C CA . GLU A 1 166 ? -12.271 -2.637 -6.958 1.00 86.56 166 GLU A CA 1
ATOM 1286 C C . GLU A 1 166 ? -11.061 -3.580 -6.907 1.00 86.56 166 GLU A C 1
ATOM 1288 O O . GLU A 1 166 ? -10.379 -3.769 -7.910 1.00 86.56 166 GLU A O 1
ATOM 1293 N N . ILE A 1 167 ? -10.826 -4.225 -5.759 1.00 90.19 167 ILE A N 1
ATOM 1294 C CA . ILE A 1 167 ? -9.688 -5.131 -5.558 1.00 90.19 167 ILE A CA 1
ATOM 1295 C C . ILE A 1 167 ? -10.058 -6.608 -5.659 1.00 90.19 167 ILE A C 1
ATOM 1297 O O . ILE A 1 167 ? -9.204 -7.456 -5.427 1.00 90.19 167 ILE A O 1
ATOM 1301 N N . LYS A 1 168 ? -11.308 -6.968 -5.971 1.00 91.56 168 LYS A N 1
ATOM 1302 C CA . LYS A 1 168 ? -11.779 -8.359 -5.849 1.00 91.56 168 LYS A CA 1
ATOM 1303 C C . LYS A 1 168 ? -10.908 -9.355 -6.622 1.00 91.56 168 LYS A C 1
ATOM 1305 O O . LYS A 1 168 ? -10.494 -10.369 -6.066 1.00 91.56 168 LYS A O 1
ATOM 1310 N N . THR A 1 169 ? -10.610 -9.058 -7.884 1.00 91.25 169 THR A N 1
ATOM 1311 C CA . THR A 1 169 ? -9.797 -9.927 -8.752 1.00 91.25 169 THR A CA 1
ATOM 1312 C C . THR A 1 169 ? -8.356 -10.034 -8.252 1.00 91.25 169 THR A C 1
ATOM 1314 O O . THR A 1 169 ? -7.788 -11.125 -8.198 1.00 91.25 169 THR A O 1
ATOM 1317 N N . ALA A 1 170 ? -7.776 -8.902 -7.858 1.00 89.88 170 ALA A N 1
ATOM 1318 C CA . ALA A 1 170 ? -6.441 -8.821 -7.286 1.00 89.88 170 ALA A CA 1
ATOM 1319 C C . ALA A 1 170 ? -6.324 -9.612 -5.979 1.00 89.88 170 ALA A C 1
ATOM 1321 O O . ALA A 1 170 ? -5.427 -10.433 -5.815 1.00 89.88 170 ALA A O 1
ATOM 1322 N N . TYR A 1 171 ? -7.296 -9.434 -5.089 1.00 91.31 171 TYR A N 1
ATOM 1323 C CA . TYR A 1 171 ? -7.405 -10.145 -3.828 1.00 91.31 171 TYR A CA 1
ATOM 1324 C C . TYR A 1 171 ? -7.536 -11.654 -4.039 1.00 91.31 171 TYR A C 1
ATOM 1326 O O . TYR A 1 171 ? -6.808 -12.420 -3.420 1.00 91.31 171 TYR A O 1
ATOM 1334 N N . GLN A 1 172 ? -8.395 -12.101 -4.958 1.00 92.25 172 GLN A N 1
ATOM 1335 C CA . GLN A 1 172 ? -8.522 -13.526 -5.280 1.00 92.25 172 GLN A CA 1
ATOM 1336 C C . GLN A 1 172 ? -7.198 -14.125 -5.765 1.00 92.25 172 GLN A C 1
ATOM 1338 O O . GLN A 1 172 ? -6.817 -15.205 -5.317 1.00 92.25 172 GLN A O 1
ATOM 1343 N N . ARG A 1 173 ? -6.462 -13.409 -6.624 1.00 89.81 173 ARG A N 1
ATOM 1344 C CA . ARG A 1 173 ? -5.120 -13.820 -7.057 1.00 89.81 173 ARG A CA 1
ATOM 1345 C C . ARG A 1 173 ? -4.144 -13.875 -5.880 1.00 89.81 173 ARG A C 1
ATOM 1347 O O . ARG A 1 173 ? -3.412 -14.851 -5.743 1.00 89.81 173 ARG A O 1
ATOM 1354 N N . ALA A 1 174 ? -4.155 -12.855 -5.025 1.00 87.81 174 ALA A N 1
ATOM 1355 C CA . ALA A 1 174 ? -3.301 -12.779 -3.848 1.00 87.81 174 ALA A CA 1
ATOM 1356 C C . ALA A 1 174 ? -3.624 -13.864 -2.810 1.00 87.81 174 ALA A C 1
ATOM 1358 O O . ALA A 1 174 ? -2.725 -14.279 -2.093 1.00 87.81 174 ALA A O 1
ATOM 1359 N N . MET A 1 175 ? -4.860 -14.354 -2.727 1.00 88.12 175 MET A N 1
ATOM 1360 C CA . MET A 1 175 ? -5.232 -15.436 -1.807 1.00 88.12 175 MET A CA 1
ATOM 1361 C C . MET A 1 175 ? -5.030 -16.836 -2.399 1.00 88.12 175 MET A C 1
ATOM 1363 O O . MET A 1 175 ? -4.846 -17.788 -1.647 1.00 88.12 175 MET A O 1
ATOM 1367 N N . ALA A 1 176 ? -5.049 -16.981 -3.728 1.00 90.06 176 ALA A N 1
ATOM 1368 C CA . ALA A 1 176 ? -4.824 -18.264 -4.397 1.00 90.06 176 ALA A CA 1
ATOM 1369 C C . ALA A 1 176 ? -3.367 -18.747 -4.293 1.00 90.06 176 ALA A C 1
ATOM 1371 O O . ALA A 1 176 ? -3.106 -19.949 -4.312 1.00 90.06 176 ALA A O 1
ATOM 1372 N N . THR A 1 177 ? -2.415 -17.821 -4.179 1.00 84.94 177 THR A N 1
ATOM 1373 C CA . THR A 1 177 ? -0.997 -18.153 -4.026 1.00 84.94 177 THR A CA 1
ATOM 1374 C C . THR A 1 177 ? -0.667 -18.343 -2.539 1.00 84.94 177 THR A C 1
ATOM 1376 O O . THR A 1 177 ? -0.988 -17.466 -1.738 1.00 84.94 177 THR A O 1
ATOM 1379 N N . PRO A 1 178 ? 0.011 -19.423 -2.122 1.00 87.12 178 PRO A N 1
ATOM 1380 C CA . PRO A 1 178 ? 0.475 -19.565 -0.742 1.00 87.12 178 PRO A CA 1
ATOM 1381 C C . PRO A 1 178 ? 1.418 -18.427 -0.343 1.00 87.12 178 PRO A C 1
ATOM 1383 O O . PRO A 1 178 ? 2.196 -17.952 -1.171 1.00 87.12 178 PRO A O 1
ATOM 1386 N N . TRP A 1 179 ? 1.344 -17.982 0.909 1.00 85.06 179 TRP A N 1
ATOM 1387 C CA . TRP A 1 179 ? 2.244 -16.965 1.456 1.00 85.06 179 TRP A CA 1
ATOM 1388 C C . TRP A 1 179 ? 3.650 -17.531 1.617 1.00 85.06 179 TRP A C 1
ATOM 1390 O O . TRP A 1 179 ? 3.823 -18.628 2.153 1.00 85.06 179 TRP A O 1
ATOM 1400 N N . SER A 1 180 ? 4.660 -16.787 1.169 1.00 84.75 180 SER A N 1
ATOM 1401 C CA . SER A 1 180 ? 6.044 -17.170 1.446 1.00 84.75 180 SER A CA 1
ATOM 1402 C C . SER A 1 180 ? 6.365 -16.892 2.924 1.00 84.75 180 SER A C 1
ATOM 1404 O O . SER A 1 180 ? 5.861 -15.912 3.468 1.00 84.75 180 SER A O 1
ATOM 1406 N N . PRO A 1 181 ? 7.239 -17.670 3.592 1.00 82.56 181 PRO A N 1
ATOM 1407 C CA . PRO A 1 181 ? 7.523 -17.494 5.024 1.00 82.56 181 PRO A CA 1
ATOM 1408 C C . PRO A 1 181 ? 7.987 -16.085 5.433 1.00 82.56 181 PRO A C 1
ATOM 1410 O O . PRO A 1 181 ? 7.763 -15.668 6.565 1.00 82.56 181 PRO A O 1
ATOM 1413 N N . ASN A 1 182 ? 8.617 -15.352 4.510 1.00 83.31 182 ASN A N 1
ATOM 1414 C CA . ASN A 1 182 ? 9.146 -14.002 4.733 1.00 83.31 182 ASN A CA 1
ATOM 1415 C C . ASN A 1 182 ? 8.296 -12.907 4.069 1.00 83.31 182 ASN A C 1
ATOM 1417 O O . ASN A 1 182 ? 8.687 -11.741 4.042 1.00 83.31 182 ASN A O 1
ATOM 1421 N N . GLU A 1 183 ? 7.165 -13.273 3.474 1.00 84.50 183 GLU A N 1
ATOM 1422 C CA . GLU A 1 183 ? 6.300 -12.342 2.771 1.00 84.50 183 GLU A CA 1
ATOM 1423 C C . GLU A 1 183 ? 5.313 -11.717 3.752 1.00 84.50 183 GLU A C 1
ATOM 1425 O O . GLU A 1 183 ? 4.465 -12.394 4.323 1.00 84.50 183 GLU A O 1
ATOM 1430 N N . MET A 1 184 ? 5.446 -10.410 3.965 1.00 88.69 184 MET A N 1
ATOM 1431 C CA . MET A 1 184 ? 4.575 -9.666 4.876 1.00 88.69 184 MET A CA 1
ATOM 1432 C C . MET A 1 184 ? 3.402 -9.010 4.152 1.00 88.69 184 MET A C 1
ATOM 1434 O O . MET A 1 184 ? 2.321 -8.886 4.725 1.00 88.69 184 MET A O 1
ATOM 1438 N N . CYS A 1 185 ? 3.617 -8.570 2.913 1.00 94.19 185 CYS A N 1
ATOM 1439 C CA . CYS A 1 185 ? 2.663 -7.777 2.155 1.00 94.19 185 CYS A CA 1
ATOM 1440 C C . CYS A 1 185 ? 2.615 -8.204 0.691 1.00 94.19 185 CYS A C 1
ATOM 1442 O O . CYS A 1 185 ? 3.645 -8.503 0.089 1.00 94.19 185 CYS A O 1
ATOM 1444 N N . ARG A 1 186 ? 1.418 -8.139 0.109 1.00 92.62 186 ARG A N 1
ATOM 1445 C CA . ARG A 1 186 ? 1.124 -8.412 -1.297 1.00 92.62 186 ARG A CA 1
ATOM 1446 C C . ARG A 1 186 ? 0.551 -7.188 -1.970 1.00 92.62 186 ARG A C 1
ATOM 1448 O O . ARG A 1 186 ? -0.352 -6.560 -1.422 1.00 92.62 186 ARG A O 1
ATOM 1455 N N . ALA A 1 187 ? 1.050 -6.883 -3.161 1.00 91.88 187 ALA A N 1
ATOM 1456 C CA . ALA A 1 187 ? 0.397 -5.935 -4.049 1.00 91.88 187 ALA A CA 1
ATOM 1457 C C . ALA A 1 187 ? -0.941 -6.507 -4.534 1.00 91.88 187 ALA A C 1
ATOM 1459 O O . ALA A 1 187 ? -1.042 -7.702 -4.834 1.00 91.88 187 ALA A O 1
ATOM 1460 N N . LEU A 1 188 ? -1.950 -5.640 -4.578 1.00 90.75 188 LEU A N 1
ATOM 1461 C CA . LEU A 1 188 ? -3.275 -5.907 -5.122 1.00 90.75 188 LEU A CA 1
ATOM 1462 C C . LEU A 1 188 ? -3.400 -5.206 -6.480 1.00 90.75 188 LEU A C 1
ATOM 1464 O O . LEU A 1 188 ? -3.218 -3.970 -6.518 1.00 90.75 188 LEU A O 1
#